Protein AF-A0A7W5GC60-F1 (afdb_monomer_lite)

pLDDT: mean 86.38, std 8.62, range [52.59, 96.06]

Organism: NCBI:txid1294268

Structure (mmCIF, N/CA/C/O backbone):
data_AF-A0A7W5GC60-F1
#
_entry.id   AF-A0A7W5GC60-F1
#
loop_
_atom_site.group_PDB
_atom_site.id
_atom_site.type_symbol
_atom_site.label_atom_id
_atom_site.label_alt_id
_atom_site.label_comp_id
_atom_site.label_asym_id
_atom_site.label_entity_id
_atom_site.label_seq_id
_atom_site.pdbx_PDB_ins_code
_atom_site.Cartn_x
_atom_site.Cartn_y
_atom_site.Cartn_z
_atom_site.occupancy
_atom_site.B_iso_or_equiv
_atom_site.auth_seq_id
_atom_site.auth_comp_id
_atom_site.auth_asym_id
_atom_site.auth_atom_id
_atom_site.pdbx_PDB_model_num
ATOM 1 N N . MET A 1 1 ? 11.404 -17.138 -21.145 1.00 62.62 1 MET A N 1
ATOM 2 C CA . MET A 1 1 ? 12.034 -18.117 -22.061 1.00 62.62 1 MET A CA 1
ATOM 3 C C . MET A 1 1 ? 10.928 -18.798 -22.834 1.00 62.62 1 MET A C 1
ATOM 5 O O . MET A 1 1 ? 10.014 -19.318 -22.204 1.00 62.62 1 MET A O 1
ATOM 9 N N . ASN A 1 2 ? 10.991 -18.779 -24.161 1.00 69.00 2 ASN A N 1
ATOM 10 C CA . ASN A 1 2 ? 10.051 -19.530 -24.979 1.00 69.00 2 ASN A CA 1
ATOM 11 C C . ASN A 1 2 ? 10.454 -21.022 -24.942 1.00 69.00 2 ASN A C 1
ATOM 13 O O . ASN A 1 2 ? 11.566 -21.355 -25.359 1.00 69.00 2 ASN A O 1
ATOM 17 N N . PRO A 1 3 ? 9.602 -21.925 -24.424 1.00 69.00 3 PRO A N 1
ATOM 18 C CA . PRO A 1 3 ? 9.953 -23.336 -24.260 1.00 69.00 3 PRO A CA 1
ATOM 19 C C . PRO A 1 3 ? 10.148 -24.074 -25.593 1.00 69.00 3 PRO A C 1
ATOM 21 O O . PRO A 1 3 ? 10.781 -25.124 -25.604 1.00 69.00 3 PRO A O 1
ATOM 24 N N . ALA A 1 4 ? 9.639 -23.539 -26.709 1.00 73.56 4 ALA A N 1
ATOM 25 C CA . ALA A 1 4 ? 9.794 -24.140 -28.031 1.00 73.56 4 ALA A CA 1
ATOM 26 C C . ALA A 1 4 ? 11.124 -23.770 -28.704 1.00 73.56 4 ALA A C 1
ATOM 28 O O . ALA A 1 4 ? 11.690 -24.587 -29.425 1.00 73.56 4 ALA A O 1
ATOM 29 N N . THR A 1 5 ? 11.629 -22.552 -28.481 1.00 76.75 5 THR A N 1
ATOM 30 C CA . THR A 1 5 ? 12.845 -22.054 -29.149 1.00 76.75 5 THR A CA 1
ATOM 31 C C . THR A 1 5 ? 14.068 -22.030 -28.238 1.00 76.75 5 THR A C 1
ATOM 33 O O . THR A 1 5 ? 15.186 -21.941 -28.733 1.00 76.75 5 THR A O 1
ATOM 36 N N . GLY A 1 6 ? 13.883 -22.093 -26.914 1.00 78.19 6 GLY A N 1
ATOM 37 C CA . GLY A 1 6 ? 14.967 -21.917 -25.941 1.00 78.19 6 GLY A CA 1
ATOM 38 C C . GLY A 1 6 ? 15.538 -20.494 -25.915 1.00 78.19 6 GLY A C 1
ATOM 39 O O . GLY A 1 6 ? 16.545 -20.258 -25.256 1.00 78.19 6 GLY A O 1
ATOM 40 N N . ILE A 1 7 ? 14.899 -19.553 -26.619 1.00 81.88 7 ILE A N 1
ATOM 41 C CA . ILE A 1 7 ? 15.307 -18.152 -26.736 1.00 81.88 7 ILE A CA 1
ATOM 42 C C . ILE A 1 7 ? 14.487 -17.319 -25.747 1.00 81.88 7 ILE A C 1
ATOM 44 O O . ILE A 1 7 ? 13.309 -17.586 -25.470 1.00 81.88 7 ILE A O 1
ATOM 48 N N . TYR A 1 8 ? 15.126 -16.312 -25.164 1.00 83.19 8 TYR A N 1
ATOM 49 C CA . TYR A 1 8 ? 14.436 -15.269 -24.434 1.00 83.19 8 TYR A CA 1
ATOM 50 C C . TYR A 1 8 ? 13.794 -14.291 -25.419 1.00 83.19 8 TYR A C 1
ATOM 52 O O . TYR A 1 8 ? 14.471 -13.669 -26.237 1.00 83.19 8 TYR A O 1
ATOM 60 N N . GLN A 1 9 ? 12.480 -14.162 -25.289 1.00 81.94 9 GLN A N 1
ATOM 61 C CA . GLN A 1 9 ? 11.662 -13.193 -25.991 1.00 81.94 9 GLN A CA 1
ATOM 62 C C . GLN A 1 9 ? 10.916 -12.391 -24.931 1.00 81.94 9 GLN A C 1
ATOM 64 O O . GLN A 1 9 ? 10.422 -12.969 -23.953 1.00 81.94 9 GLN A O 1
ATOM 69 N N . GLU A 1 10 ? 10.887 -11.074 -25.104 1.00 85.62 10 GLU A N 1
ATOM 70 C CA . GLU A 1 10 ? 10.129 -10.197 -24.228 1.00 85.62 10 GLU A CA 1
ATOM 71 C C . GLU A 1 10 ? 8.625 -10.497 -24.340 1.00 85.62 10 GLU A C 1
ATOM 73 O O . GLU A 1 10 ? 8.128 -10.898 -25.391 1.00 85.62 10 GLU A O 1
ATOM 78 N N . SER A 1 11 ? 7.911 -10.327 -23.228 1.00 84.00 11 SER A N 1
ATOM 79 C CA . SER A 1 11 ? 6.449 -10.331 -23.207 1.00 84.00 11 SER A CA 1
ATOM 80 C C . SER A 1 11 ? 5.887 -9.125 -23.967 1.00 84.00 11 SER A C 1
ATOM 82 O O . SER A 1 11 ? 6.436 -8.031 -23.871 1.00 84.00 11 SER A O 1
ATOM 84 N N . ASP A 1 12 ? 4.718 -9.273 -24.590 1.00 83.31 12 ASP A N 1
ATOM 85 C CA . ASP A 1 12 ? 3.977 -8.155 -25.198 1.00 83.31 12 ASP A CA 1
ATOM 86 C C . ASP A 1 12 ? 3.690 -7.006 -24.206 1.00 83.31 12 ASP A C 1
ATOM 88 O O . ASP A 1 12 ? 3.415 -5.879 -24.613 1.00 83.31 12 ASP A O 1
ATOM 92 N N . ALA A 1 13 ? 3.783 -7.270 -22.897 1.00 84.75 13 ALA A N 1
ATOM 93 C CA . ALA A 1 13 ? 3.659 -6.266 -21.843 1.00 84.75 13 ALA A CA 1
ATOM 94 C C . ALA A 1 13 ? 4.820 -5.249 -21.789 1.00 84.75 13 ALA A C 1
ATOM 96 O O . ALA A 1 13 ? 4.687 -4.234 -21.110 1.00 84.75 13 ALA A O 1
ATOM 97 N N . GLY A 1 14 ? 5.959 -5.503 -22.447 1.00 89.88 14 GLY A N 1
ATOM 98 C CA . GLY A 1 14 ? 7.043 -4.517 -22.583 1.00 89.88 14 GLY A CA 1
ATOM 99 C C . GLY A 1 14 ? 7.818 -4.187 -21.297 1.00 89.88 14 GLY A C 1
ATOM 100 O O . GLY A 1 14 ? 8.455 -3.137 -21.207 1.00 89.88 14 GLY A O 1
ATOM 101 N N . LEU A 1 15 ? 7.735 -5.037 -20.263 1.00 91.50 15 LEU A N 1
ATOM 102 C CA . LEU A 1 15 ? 8.369 -4.766 -18.968 1.00 91.50 15 LEU A CA 1
ATOM 103 C C . LEU A 1 15 ? 9.895 -4.681 -19.081 1.00 91.50 15 LEU A C 1
ATOM 105 O O . LEU A 1 15 ? 10.509 -3.815 -18.469 1.00 91.50 15 LEU A O 1
ATOM 109 N N . THR A 1 16 ? 10.521 -5.579 -19.833 1.00 91.38 16 THR A N 1
ATOM 110 C CA . THR A 1 16 ? 11.982 -5.670 -19.900 1.00 91.38 16 THR A CA 1
ATOM 111 C C . THR A 1 16 ? 12.583 -4.480 -20.628 1.00 91.38 16 THR A C 1
ATOM 113 O O . THR A 1 16 ? 13.529 -3.879 -20.121 1.00 91.38 16 THR A O 1
ATOM 116 N N . GLY A 1 17 ? 11.997 -4.088 -21.756 1.00 92.06 17 GLY A N 1
ATOM 117 C CA . GLY A 1 17 ? 12.352 -2.886 -22.488 1.00 92.06 17 GLY A CA 1
ATOM 118 C C . GLY A 1 17 ? 12.210 -1.643 -21.616 1.00 92.06 17 GLY A C 1
ATOM 119 O O . GLY A 1 17 ? 13.141 -0.846 -21.565 1.00 92.06 17 GLY A O 1
ATOM 120 N N . LEU A 1 18 ? 11.115 -1.522 -20.854 1.00 94.25 18 LEU A N 1
ATOM 121 C CA . LEU A 1 18 ? 10.912 -0.399 -19.933 1.00 94.25 18 LEU A CA 1
ATOM 122 C C . LEU A 1 18 ? 11.982 -0.347 -18.835 1.00 94.25 18 LEU A C 1
ATOM 124 O O . LEU A 1 18 ? 12.484 0.732 -18.529 1.00 94.25 18 LEU A O 1
ATOM 128 N N . LEU A 1 19 ? 12.360 -1.488 -18.250 1.00 94.19 19 LEU A N 1
ATOM 129 C CA . LEU A 1 19 ? 13.409 -1.527 -17.224 1.00 94.19 19 LEU A CA 1
ATOM 130 C C . LEU A 1 19 ? 14.779 -1.119 -17.788 1.00 94.19 19 LEU A C 1
ATOM 132 O O . LEU A 1 19 ? 15.483 -0.334 -17.158 1.00 94.19 19 LEU A O 1
ATOM 136 N N . VAL A 1 20 ? 15.133 -1.600 -18.983 1.00 93.56 20 VAL A N 1
ATOM 137 C CA . VAL A 1 20 ? 16.387 -1.235 -19.673 1.00 93.56 20 VAL A CA 1
ATOM 138 C C . VAL A 1 20 ? 16.393 0.246 -20.067 1.00 93.56 20 VAL A C 1
ATOM 140 O O . VAL A 1 20 ? 17.409 0.937 -19.956 1.00 93.56 20 VAL A O 1
ATOM 143 N N . GLU A 1 21 ? 15.245 0.771 -20.494 1.00 94.12 21 GLU A N 1
ATOM 144 C CA . GLU A 1 21 ? 15.086 2.196 -20.772 1.00 94.12 21 GLU A CA 1
ATOM 145 C C . GLU A 1 21 ? 15.261 3.034 -19.498 1.00 94.12 21 GLU A C 1
ATOM 147 O O . GLU A 1 21 ? 15.950 4.056 -19.523 1.00 94.12 21 GLU A O 1
ATOM 152 N N . ALA A 1 22 ? 14.691 2.582 -18.379 1.00 94.38 22 ALA A N 1
ATOM 153 C CA . ALA A 1 22 ? 14.787 3.256 -17.093 1.00 94.38 22 ALA A CA 1
ATOM 154 C C . ALA A 1 22 ? 16.213 3.274 -16.527 1.00 94.38 22 ALA A C 1
ATOM 156 O O . ALA A 1 22 ? 16.622 4.294 -15.969 1.00 94.38 22 ALA A O 1
ATOM 157 N N . GLU A 1 23 ? 16.976 2.194 -16.711 1.00 93.62 23 GLU A N 1
ATOM 158 C CA . GLU A 1 23 ? 18.411 2.137 -16.401 1.00 93.62 23 GLU A CA 1
ATOM 159 C C . GLU A 1 23 ? 19.201 3.153 -17.242 1.00 93.62 23 GLU A C 1
ATOM 161 O O . GLU A 1 23 ? 20.036 3.894 -16.722 1.00 93.62 23 GLU A O 1
ATOM 166 N N . SER A 1 24 ? 18.880 3.252 -18.535 1.00 94.69 24 SER A N 1
ATOM 167 C CA . SER A 1 24 ? 19.536 4.182 -19.465 1.00 94.69 24 SER A CA 1
ATOM 168 C C . SER A 1 24 ? 19.163 5.653 -19.222 1.00 94.69 24 SER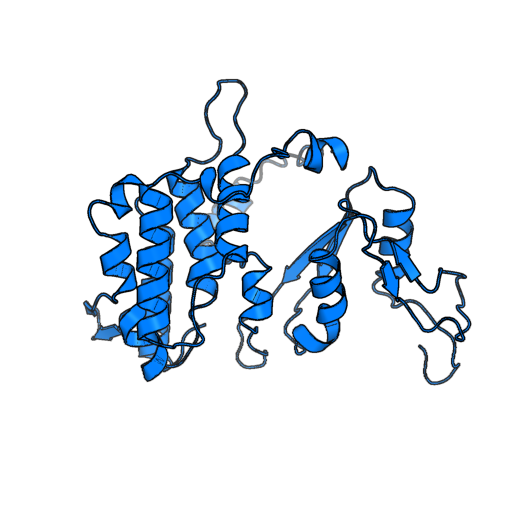 A C 1
ATOM 170 O O . SER A 1 24 ? 19.911 6.554 -19.607 1.00 94.69 24 SER A O 1
ATOM 172 N N . ASN A 1 25 ? 18.020 5.920 -18.580 1.00 94.81 25 ASN A N 1
ATOM 173 C CA . ASN A 1 25 ? 17.477 7.261 -18.343 1.00 94.81 25 ASN A CA 1
ATOM 174 C C . ASN A 1 25 ? 17.178 7.508 -16.847 1.00 94.81 25 ASN A C 1
ATOM 176 O O . ASN A 1 25 ? 16.025 7.748 -16.473 1.00 94.81 25 ASN A O 1
ATOM 180 N N . PRO A 1 26 ? 18.199 7.540 -15.970 1.00 92.06 26 PRO A N 1
ATOM 181 C CA . PRO A 1 26 ? 18.014 7.574 -14.513 1.00 92.06 26 PRO A CA 1
ATOM 182 C C . PRO A 1 26 ? 17.334 8.849 -13.979 1.00 92.06 26 PRO A C 1
ATOM 184 O O . PRO A 1 26 ? 16.864 8.876 -12.841 1.00 92.06 26 PRO A O 1
ATOM 187 N N . GLU A 1 27 ? 17.273 9.919 -14.780 1.00 93.56 27 GLU A N 1
ATOM 188 C CA . GLU A 1 27 ? 16.588 11.170 -14.428 1.00 93.56 27 GLU A CA 1
ATOM 189 C C . GLU A 1 27 ? 15.118 11.230 -14.872 1.00 93.56 27 GLU A C 1
ATOM 191 O O . GLU A 1 27 ? 14.401 12.147 -14.465 1.00 93.56 27 GLU A O 1
ATOM 196 N N . GLN A 1 28 ? 14.639 10.272 -15.669 1.00 93.31 28 GLN A N 1
ATOM 197 C CA . GLN A 1 28 ? 13.232 10.182 -16.072 1.00 93.31 28 GLN A CA 1
ATOM 198 C C . GLN A 1 28 ? 12.475 9.226 -15.155 1.00 93.31 28 GLN A C 1
ATOM 200 O O . GLN A 1 28 ? 12.989 8.162 -14.834 1.00 93.31 28 GLN A O 1
ATOM 205 N N . LEU A 1 29 ? 11.263 9.601 -14.737 1.00 92.31 29 LEU A N 1
ATOM 206 C CA . LEU A 1 29 ? 10.403 8.756 -13.908 1.00 92.31 29 LEU A CA 1
ATOM 207 C C . LEU A 1 29 ? 9.620 7.759 -14.766 1.00 92.31 29 LEU A C 1
ATOM 209 O O . LEU A 1 29 ? 8.961 8.145 -15.730 1.00 92.31 29 LEU A O 1
ATOM 213 N N . TYR A 1 30 ? 9.623 6.504 -14.335 1.00 93.25 30 TYR A N 1
ATOM 214 C CA . TYR A 1 30 ? 8.904 5.393 -14.939 1.00 93.25 30 TYR A CA 1
ATOM 215 C C . TYR A 1 30 ? 7.916 4.813 -13.930 1.00 93.25 30 TYR A C 1
ATOM 217 O O . TYR A 1 30 ? 8.199 4.715 -12.734 1.00 93.25 30 TYR A O 1
ATOM 225 N N . MET A 1 31 ? 6.746 4.405 -14.412 1.00 92.88 31 MET A N 1
ATOM 226 C CA . MET A 1 31 ? 5.735 3.739 -13.600 1.00 92.88 31 MET A CA 1
ATOM 227 C C . MET A 1 31 ? 5.332 2.431 -14.269 1.00 92.88 31 MET A C 1
ATOM 229 O O . MET A 1 31 ? 4.942 2.423 -15.433 1.00 92.88 31 MET A O 1
ATOM 233 N N . VAL A 1 32 ? 5.411 1.340 -13.515 1.00 93.56 32 VAL A N 1
ATOM 234 C CA . VAL A 1 32 ? 4.972 0.009 -13.934 1.00 93.56 32 VAL A CA 1
ATOM 235 C C . VAL A 1 32 ? 3.689 -0.316 -13.186 1.00 93.56 32 VAL A C 1
ATOM 237 O O . VAL A 1 32 ? 3.675 -0.302 -11.954 1.00 93.56 32 VAL A O 1
ATOM 240 N N . ILE A 1 33 ? 2.623 -0.601 -13.931 1.00 93.12 33 ILE A N 1
ATOM 241 C CA . ILE A 1 33 ? 1.306 -0.926 -13.382 1.00 93.12 33 ILE A CA 1
ATOM 242 C C . ILE A 1 33 ? 1.026 -2.407 -13.630 1.00 93.12 33 ILE A C 1
ATOM 244 O O . ILE A 1 33 ? 0.914 -2.839 -14.775 1.00 93.12 33 ILE A O 1
ATOM 248 N N . PHE A 1 34 ? 0.909 -3.177 -12.553 1.00 91.12 34 PHE A N 1
ATOM 249 C CA . PHE A 1 34 ? 0.463 -4.565 -12.580 1.00 91.12 34 PHE A CA 1
ATOM 250 C C . PHE A 1 34 ? -1.042 -4.605 -12.354 1.00 91.12 34 PHE A C 1
ATOM 252 O O . PHE A 1 34 ? -1.504 -4.432 -11.225 1.00 91.12 34 PHE A O 1
ATOM 259 N N . ASP A 1 35 ? -1.798 -4.807 -13.427 1.00 89.75 35 ASP A N 1
ATOM 260 C CA . ASP A 1 35 ? -3.245 -4.946 -13.319 1.00 89.75 35 ASP A CA 1
ATOM 261 C C . ASP A 1 35 ? -3.621 -6.334 -12.778 1.00 89.75 35 ASP A C 1
ATOM 263 O O . ASP A 1 35 ? -2.984 -7.329 -13.126 1.00 89.75 35 ASP A O 1
ATOM 267 N N . GLU A 1 36 ? -4.617 -6.389 -11.894 1.00 87.00 36 GLU A N 1
ATOM 268 C CA . GLU A 1 36 ? -5.136 -7.602 -11.247 1.00 87.00 36 GLU A CA 1
ATOM 269 C C . GLU A 1 36 ? -4.031 -8.516 -10.691 1.00 87.00 36 GLU A C 1
ATOM 271 O O . GLU A 1 36 ? -4.004 -9.737 -10.873 1.00 87.00 36 GLU A O 1
ATOM 276 N N . MET A 1 37 ? -3.083 -7.905 -9.977 1.00 87.38 37 MET A N 1
ATOM 277 C CA . MET A 1 37 ? -1.831 -8.550 -9.584 1.00 87.38 37 MET A CA 1
ATOM 278 C C . MET A 1 37 ? -2.050 -9.805 -8.714 1.00 87.38 37 MET A C 1
ATOM 280 O O . MET A 1 37 ? -1.210 -10.705 -8.691 1.00 87.38 37 MET A O 1
ATOM 284 N N . ASN A 1 38 ? -3.184 -9.875 -8.009 1.00 84.75 38 ASN A N 1
ATOM 285 C CA . ASN A 1 38 ? -3.549 -10.938 -7.073 1.00 84.75 38 ASN A CA 1
ATOM 286 C C . ASN A 1 38 ? -4.321 -12.120 -7.684 1.00 84.75 38 ASN A C 1
ATOM 288 O O . ASN A 1 38 ? -4.759 -13.005 -6.941 1.00 84.75 38 ASN A O 1
ATOM 292 N N . LEU A 1 39 ? -4.455 -12.178 -9.015 1.00 83.19 39 LEU A N 1
ATOM 293 C CA . LEU A 1 39 ? -4.920 -13.387 -9.709 1.00 83.19 39 LEU A CA 1
ATOM 294 C C . LEU A 1 39 ? -3.983 -14.580 -9.463 1.00 83.19 39 LEU A C 1
ATOM 296 O O . LEU A 1 39 ? -4.428 -15.720 -9.333 1.00 83.19 39 LEU A O 1
ATOM 300 N N . ALA A 1 40 ? -2.680 -14.311 -9.367 1.00 81.25 40 ALA A N 1
ATOM 301 C CA . ALA A 1 40 ? -1.668 -15.272 -8.951 1.00 81.25 40 ALA A CA 1
ATOM 302 C C . ALA A 1 40 ? -1.142 -14.926 -7.551 1.00 81.25 40 ALA A C 1
ATOM 304 O O . ALA A 1 40 ? -1.265 -13.794 -7.085 1.00 81.25 40 ALA A O 1
ATOM 305 N N . GLN A 1 41 ? -0.508 -15.894 -6.881 1.00 82.81 41 GLN A N 1
ATOM 306 C CA . GLN A 1 41 ? 0.150 -15.641 -5.598 1.00 82.81 41 GLN A CA 1
ATOM 307 C C . GLN A 1 41 ? 1.283 -14.621 -5.795 1.00 82.81 41 GLN A C 1
ATOM 309 O O . GLN A 1 41 ? 2.346 -14.965 -6.323 1.00 82.81 41 GLN A O 1
ATOM 314 N N . VAL A 1 42 ? 1.051 -13.371 -5.383 1.00 85.50 42 VAL A N 1
ATOM 315 C CA . VAL A 1 42 ? 1.963 -12.246 -5.644 1.00 85.50 42 VAL A CA 1
ATOM 316 C C . VAL A 1 42 ? 3.357 -12.492 -5.104 1.00 85.50 42 VAL A C 1
ATOM 318 O O . VAL A 1 42 ? 4.336 -12.166 -5.770 1.00 85.50 42 VAL A O 1
ATOM 321 N N . GLU A 1 43 ? 3.486 -13.134 -3.945 1.00 81.25 43 GLU A N 1
ATOM 322 C CA . GLU A 1 43 ? 4.799 -13.422 -3.373 1.00 81.25 43 GLU A CA 1
ATOM 323 C C . GLU A 1 43 ? 5.656 -14.311 -4.271 1.00 81.25 43 GLU A C 1
ATOM 325 O O . GLU A 1 43 ? 6.874 -14.240 -4.185 1.00 81.25 43 GLU A O 1
ATOM 330 N N . HIS A 1 44 ? 5.074 -15.154 -5.123 1.00 84.00 44 HIS A N 1
ATOM 331 C CA . HIS A 1 44 ? 5.876 -16.065 -5.938 1.00 84.00 44 HIS A CA 1
ATOM 332 C C . HIS A 1 44 ? 6.553 -15.356 -7.104 1.00 84.00 44 HIS A C 1
ATOM 334 O O . HIS A 1 44 ? 7.722 -15.618 -7.376 1.00 84.00 44 HIS A O 1
ATOM 340 N N . TRP A 1 45 ? 5.852 -14.440 -7.769 1.00 85.94 45 TRP A N 1
ATOM 341 C CA . TRP A 1 45 ? 6.387 -13.761 -8.949 1.00 85.94 45 TRP A CA 1
ATOM 342 C C . TRP A 1 45 ? 6.958 -12.374 -8.632 1.00 85.94 45 TRP A C 1
ATOM 344 O O . TRP A 1 45 ? 7.877 -11.927 -9.314 1.00 85.94 45 TRP A O 1
ATOM 354 N N . PHE A 1 46 ? 6.480 -11.709 -7.574 1.00 88.31 46 PHE A N 1
ATOM 355 C CA . PHE A 1 46 ? 6.913 -10.359 -7.206 1.00 88.31 46 PHE A CA 1
ATOM 356 C C . PHE A 1 46 ? 8.011 -10.328 -6.131 1.00 88.31 46 PHE A C 1
ATOM 358 O O . PHE A 1 46 ? 8.596 -9.274 -5.876 1.00 88.31 46 PHE A O 1
ATOM 365 N N . SER A 1 47 ? 8.351 -11.470 -5.512 1.00 86.00 47 SER A N 1
ATOM 366 C CA . SER A 1 47 ? 9.421 -11.526 -4.501 1.00 86.00 47 SER A CA 1
ATOM 367 C C . SER A 1 47 ? 10.759 -10.944 -4.969 1.00 86.00 47 SER A C 1
ATOM 369 O O . SER A 1 47 ? 11.372 -10.264 -4.147 1.00 86.00 47 SER A O 1
ATOM 371 N N . PRO A 1 48 ? 11.239 -11.152 -6.216 1.00 86.94 48 PRO A N 1
ATOM 372 C CA . PRO A 1 48 ? 12.497 -10.552 -6.658 1.00 86.94 48 PRO A CA 1
ATOM 373 C C . PRO A 1 48 ? 12.476 -9.023 -6.548 1.00 86.94 48 PRO A C 1
ATOM 375 O O . PRO A 1 48 ? 13.379 -8.440 -5.958 1.00 86.94 48 PRO A O 1
ATOM 378 N N . PHE A 1 49 ? 11.400 -8.375 -7.004 1.00 87.56 49 PHE A N 1
ATOM 379 C CA . PHE A 1 49 ? 11.239 -6.920 -6.911 1.00 87.56 49 PHE A CA 1
ATOM 380 C C . PHE A 1 49 ? 11.183 -6.445 -5.460 1.00 87.56 49 PHE A C 1
ATOM 382 O O . PHE A 1 49 ? 11.861 -5.491 -5.089 1.00 87.56 49 PHE A O 1
ATOM 389 N N . ILE A 1 50 ? 10.426 -7.145 -4.615 1.00 82.88 50 ILE A N 1
ATOM 390 C CA . ILE A 1 50 ? 10.328 -6.824 -3.190 1.00 82.88 50 ILE A CA 1
ATOM 391 C C . ILE A 1 50 ? 11.692 -6.903 -2.497 1.00 82.88 50 ILE A C 1
ATOM 393 O O . ILE A 1 50 ? 12.022 -6.017 -1.712 1.00 82.88 50 ILE A O 1
ATOM 397 N N . SER A 1 51 ? 12.485 -7.933 -2.790 1.00 84.75 51 SER A N 1
ATOM 398 C CA . SER A 1 51 ? 13.836 -8.081 -2.248 1.00 84.75 51 SER A CA 1
ATOM 399 C C . SER A 1 51 ? 14.777 -6.982 -2.739 1.00 84.75 51 SER A C 1
ATOM 401 O O . SER A 1 51 ? 15.548 -6.451 -1.946 1.00 84.75 51 SER A O 1
ATOM 403 N N . LEU A 1 52 ? 14.688 -6.589 -4.013 1.00 86.12 52 LEU A N 1
ATOM 404 C CA . LEU A 1 52 ? 15.512 -5.513 -4.573 1.00 86.12 52 LEU A CA 1
ATOM 405 C C . LEU A 1 52 ? 15.211 -4.156 -3.940 1.00 86.12 52 LEU A C 1
ATOM 407 O O . LEU A 1 52 ? 16.131 -3.395 -3.654 1.00 86.12 52 LEU A O 1
ATOM 411 N N . LEU A 1 53 ? 13.941 -3.864 -3.663 1.00 78.50 53 LEU A N 1
ATOM 412 C CA . LEU A 1 53 ? 13.540 -2.610 -3.020 1.00 78.50 53 LEU A CA 1
ATOM 413 C C . LEU A 1 53 ? 14.068 -2.471 -1.578 1.00 78.50 53 LEU A C 1
ATOM 415 O O . LEU A 1 53 ? 14.102 -1.358 -1.058 1.00 78.50 53 LEU A O 1
ATOM 419 N N . GLU A 1 54 ? 14.513 -3.561 -0.940 1.00 76.94 54 GLU A N 1
ATOM 420 C CA . GLU A 1 54 ? 15.173 -3.530 0.376 1.00 76.94 54 GLU A CA 1
ATOM 421 C C . GLU A 1 54 ? 16.675 -3.229 0.299 1.00 76.94 54 GLU A C 1
ATOM 423 O O . GLU A 1 54 ? 17.275 -2.853 1.306 1.00 76.94 54 GLU A O 1
ATOM 428 N N . LEU A 1 55 ? 17.290 -3.400 -0.872 1.00 84.69 55 LEU A N 1
ATOM 429 C CA . LEU A 1 55 ? 18.719 -3.181 -1.053 1.00 84.69 55 LEU A CA 1
ATOM 430 C C . LEU A 1 55 ? 19.041 -1.694 -1.228 1.00 84.69 55 LEU A C 1
ATOM 432 O O . LEU A 1 55 ? 18.229 -0.887 -1.701 1.00 84.69 55 LEU A O 1
ATOM 436 N N . GLU A 1 56 ? 20.283 -1.351 -0.879 1.00 80.31 56 GLU A N 1
ATOM 437 C CA . GLU A 1 56 ? 20.885 -0.068 -1.233 1.00 80.31 56 GLU A CA 1
ATOM 438 C C . GLU A 1 56 ? 20.821 0.142 -2.750 1.00 80.31 56 GLU A C 1
ATOM 440 O O . GLU A 1 56 ? 20.929 -0.803 -3.530 1.00 80.31 56 GLU A O 1
ATOM 445 N N . LYS A 1 57 ? 20.660 1.400 -3.165 1.00 77.62 57 LYS A N 1
ATOM 446 C CA . LYS A 1 57 ? 20.364 1.792 -4.553 1.00 77.62 57 LYS A CA 1
ATOM 447 C C . LYS A 1 57 ? 21.342 1.200 -5.574 1.00 77.62 57 LYS A C 1
ATOM 449 O O . LYS A 1 57 ? 20.933 0.768 -6.638 1.00 77.62 57 LYS A O 1
ATOM 454 N N . ASN A 1 58 ? 22.623 1.141 -5.223 1.00 80.00 58 ASN A N 1
ATOM 455 C CA . ASN A 1 58 ? 23.714 0.627 -6.055 1.00 80.00 58 ASN A CA 1
ATOM 456 C C . ASN A 1 58 ? 23.844 -0.907 -6.062 1.00 80.00 58 ASN A C 1
ATOM 458 O O . ASN A 1 58 ? 24.814 -1.428 -6.602 1.00 80.00 58 ASN A O 1
ATOM 462 N N . LYS A 1 59 ? 22.934 -1.629 -5.401 1.00 86.38 59 LYS A N 1
ATOM 463 C CA . LYS A 1 59 ? 22.944 -3.097 -5.292 1.00 86.38 59 LYS A CA 1
ATOM 464 C C . LYS A 1 59 ? 21.685 -3.736 -5.879 1.00 86.38 59 LYS A C 1
ATOM 466 O O . LYS A 1 59 ? 21.475 -4.936 -5.710 1.00 86.38 59 LYS A O 1
ATOM 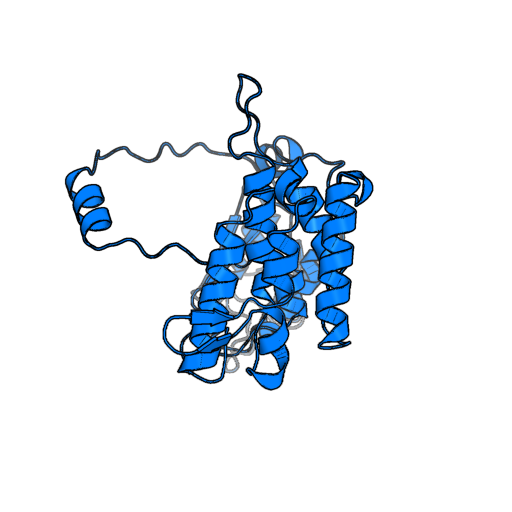471 N N . ARG A 1 60 ? 20.817 -2.951 -6.521 1.00 91.50 60 ARG A N 1
ATOM 472 C CA . ARG A 1 60 ? 19.523 -3.416 -7.026 1.00 91.50 60 ARG A CA 1
ATOM 473 C C . ARG A 1 60 ? 19.651 -4.002 -8.428 1.00 91.50 60 ARG A C 1
ATOM 475 O O . ARG A 1 60 ? 19.160 -3.418 -9.381 1.00 91.50 60 ARG A O 1
ATOM 482 N N . LEU A 1 61 ? 20.265 -5.171 -8.534 1.00 91.75 61 LEU A N 1
ATOM 483 C CA . LEU A 1 61 ? 20.437 -5.865 -9.807 1.00 91.75 61 LEU A CA 1
ATOM 484 C C . LEU A 1 61 ? 19.330 -6.908 -10.017 1.00 91.75 61 LEU A C 1
ATOM 486 O O . LEU A 1 61 ? 19.258 -7.898 -9.285 1.00 91.75 61 LEU A O 1
ATOM 490 N N . LEU A 1 62 ? 18.461 -6.699 -11.006 1.00 92.25 62 LEU A N 1
ATOM 491 C CA . LEU A 1 62 ? 17.410 -7.649 -11.370 1.00 92.25 62 LEU A CA 1
ATOM 492 C C . LEU A 1 62 ? 17.885 -8.574 -12.487 1.00 92.25 62 LEU A C 1
ATOM 494 O O . LEU A 1 62 ? 18.187 -8.123 -13.588 1.00 92.25 62 LEU A O 1
ATOM 498 N N . GLN A 1 63 ? 17.846 -9.880 -12.242 1.00 90.75 63 GLN A N 1
ATOM 499 C CA . GLN A 1 63 ? 18.053 -10.875 -13.288 1.00 90.75 63 GLN A CA 1
ATOM 500 C C . GLN A 1 63 ? 16.774 -11.062 -14.119 1.00 90.75 63 GLN A C 1
ATOM 502 O O . GLN A 1 63 ? 15.743 -11.489 -13.599 1.00 90.75 63 GLN A O 1
ATOM 507 N N . LEU A 1 64 ? 16.852 -10.769 -15.417 1.00 88.44 64 LEU A N 1
ATOM 508 C CA . LEU A 1 64 ? 15.742 -10.878 -16.371 1.00 88.44 64 LEU A CA 1
ATOM 509 C C . LEU A 1 64 ? 15.618 -12.299 -16.930 1.00 88.44 64 LEU A C 1
ATOM 511 O O . LEU A 1 64 ? 14.517 -12.829 -17.097 1.00 88.44 64 LEU A O 1
ATOM 515 N N . TYR A 1 65 ? 16.758 -12.924 -17.222 1.00 87.06 65 TYR A N 1
ATOM 516 C CA . TYR A 1 65 ? 16.857 -14.303 -17.686 1.00 87.06 65 TYR A CA 1
ATOM 517 C C . TYR A 1 65 ? 18.260 -14.865 -17.421 1.00 87.06 65 TYR A C 1
ATOM 519 O O . TYR A 1 65 ? 19.191 -14.146 -17.063 1.00 87.06 65 TYR A O 1
ATOM 527 N N . HIS A 1 66 ? 18.423 -16.181 -17.563 1.00 86.56 66 HIS A N 1
ATOM 528 C CA . HIS A 1 66 ? 19.709 -16.824 -17.307 1.00 86.56 66 HIS A CA 1
ATOM 529 C C . HIS A 1 66 ? 20.745 -16.448 -18.392 1.00 86.56 66 HIS A C 1
ATOM 531 O O . HIS A 1 66 ? 20.426 -16.600 -19.570 1.00 86.56 66 HIS A O 1
ATOM 537 N N . PRO A 1 67 ? 21.992 -16.051 -18.057 1.00 84.94 67 PRO A N 1
ATOM 538 C CA . PRO A 1 67 ? 22.975 -15.554 -19.033 1.00 84.94 67 PRO A CA 1
ATOM 539 C C . PRO A 1 67 ? 23.326 -16.528 -20.166 1.00 84.94 67 PRO A C 1
ATOM 541 O O . PRO A 1 67 ? 23.787 -16.115 -21.224 1.00 84.94 67 PRO A O 1
ATOM 544 N N . SER A 1 68 ? 23.112 -17.833 -19.965 1.00 83.94 68 SER A N 1
ATOM 545 C CA . SER A 1 68 ? 23.326 -18.844 -21.009 1.00 83.94 68 SER A CA 1
ATOM 546 C C . SER A 1 68 ? 22.223 -18.889 -22.075 1.00 83.94 68 SER A C 1
ATOM 548 O O . SER A 1 68 ? 22.328 -19.676 -23.013 1.00 83.94 68 SER A O 1
ATOM 550 N N . VAL A 1 69 ? 21.133 -18.140 -21.899 1.00 84.06 69 VAL A N 1
ATOM 551 C CA . VAL A 1 69 ? 19.987 -18.109 -22.814 1.00 84.06 69 VAL A CA 1
ATOM 552 C C . VAL A 1 69 ? 20.204 -17.006 -23.843 1.00 84.06 69 VAL A C 1
ATOM 554 O O . VAL A 1 69 ? 20.503 -15.866 -23.498 1.00 84.06 69 VAL A O 1
ATOM 557 N N . GLN A 1 70 ? 20.029 -17.340 -25.120 1.00 81.50 70 GLN A N 1
ATOM 558 C CA . GLN A 1 70 ? 20.107 -16.362 -26.201 1.00 81.50 70 GLN A CA 1
ATOM 559 C C . GLN A 1 70 ? 18.879 -15.439 -26.169 1.00 81.50 70 GLN A C 1
ATOM 561 O O . GLN A 1 70 ? 17.765 -15.914 -25.967 1.00 81.50 70 GLN A O 1
ATOM 566 N N . CYS A 1 71 ? 19.073 -14.137 -26.381 1.00 78.81 71 CYS A N 1
ATOM 567 C CA . CYS A 1 71 ? 18.010 -13.130 -26.417 1.00 78.81 71 CYS A CA 1
ATOM 568 C C . CYS A 1 71 ? 17.841 -12.590 -27.840 1.00 78.81 71 CYS A C 1
ATOM 570 O O . CYS A 1 71 ? 18.827 -12.227 -28.480 1.00 78.81 71 CYS A O 1
ATOM 572 N N . GLU A 1 72 ? 16.601 -12.542 -28.329 1.00 73.56 72 GLU A N 1
ATOM 573 C CA . GLU A 1 72 ? 16.284 -12.110 -29.699 1.00 73.56 72 GLU A CA 1
ATOM 574 C C . GLU A 1 72 ? 16.565 -10.614 -29.930 1.00 73.56 72 GLU A C 1
ATOM 576 O O . GLU A 1 72 ? 17.093 -10.238 -30.974 1.00 73.56 72 GLU A O 1
ATOM 581 N N . TYR A 1 73 ? 16.293 -9.775 -28.927 1.00 73.75 73 TYR A N 1
ATOM 582 C CA . TYR A 1 73 ? 16.405 -8.310 -29.006 1.00 73.75 73 TYR A CA 1
ATOM 583 C C . TYR A 1 73 ? 17.685 -7.748 -28.370 1.00 73.75 73 TYR A C 1
ATOM 585 O O . TYR A 1 73 ? 17.810 -6.540 -28.199 1.00 73.75 73 TYR A O 1
ATOM 593 N N . ALA A 1 74 ? 18.637 -8.617 -28.009 1.00 78.62 74 ALA A N 1
ATOM 594 C CA . ALA A 1 74 ? 19.902 -8.248 -27.366 1.00 78.62 74 ALA A CA 1
ATOM 595 C C . ALA A 1 74 ? 19.762 -7.402 -26.079 1.00 78.62 74 ALA A C 1
ATOM 597 O O . ALA A 1 74 ? 20.687 -6.673 -25.719 1.00 78.62 74 ALA A O 1
ATOM 598 N N . TYR A 1 75 ? 18.639 -7.523 -25.360 1.00 85.25 75 TYR A N 1
ATOM 599 C CA . TYR A 1 75 ? 18.543 -7.019 -23.988 1.00 85.25 75 TYR A CA 1
ATOM 600 C C . TYR A 1 75 ? 19.651 -7.628 -23.120 1.00 85.25 75 TYR A C 1
ATOM 602 O O . TYR A 1 75 ? 20.081 -8.748 -23.400 1.00 85.25 75 TYR A O 1
ATOM 610 N N . PRO A 1 76 ? 20.132 -6.931 -22.080 1.00 88.94 76 PRO A N 1
ATOM 611 C CA . PRO A 1 76 ? 21.026 -7.544 -21.113 1.00 88.94 76 PRO A CA 1
ATOM 612 C C . PRO A 1 76 ? 20.279 -8.617 -20.303 1.00 88.94 76 PRO A C 1
ATOM 614 O O . PRO A 1 76 ? 19.060 -8.567 -20.136 1.00 88.94 76 PRO A O 1
ATOM 617 N N . SER A 1 77 ? 21.008 -9.609 -19.784 1.00 89.88 77 SER A N 1
ATOM 618 C CA . SER A 1 77 ? 20.430 -10.641 -18.907 1.00 89.88 77 SER A CA 1
ATOM 619 C C . SER A 1 77 ? 20.076 -10.117 -17.516 1.00 89.88 77 SER A C 1
ATOM 621 O O . SER A 1 77 ? 19.331 -10.767 -16.782 1.00 89.88 77 SER A O 1
ATOM 623 N N . GLU A 1 78 ? 20.624 -8.961 -17.151 1.00 92.50 78 GLU A N 1
ATOM 624 C CA . GLU A 1 78 ? 20.484 -8.302 -15.858 1.00 92.50 78 GLU A CA 1
ATOM 625 C C . GLU A 1 78 ? 20.297 -6.796 -16.079 1.00 92.50 78 GLU A C 1
ATOM 627 O O . GLU A 1 78 ? 20.775 -6.269 -17.082 1.00 92.50 78 GLU A O 1
ATOM 632 N N . VAL A 1 79 ? 19.590 -6.123 -15.173 1.00 92.88 79 VAL A N 1
ATOM 633 C CA . VAL A 1 79 ? 19.321 -4.679 -15.245 1.00 92.88 79 VAL A CA 1
ATOM 634 C C . VAL A 1 79 ? 19.381 -4.049 -13.856 1.00 92.88 79 VAL A C 1
ATOM 636 O O . VAL A 1 79 ? 18.842 -4.609 -12.893 1.00 92.88 79 VAL A O 1
ATOM 639 N N . ASP A 1 80 ? 20.019 -2.888 -13.742 1.00 92.75 80 ASP A N 1
ATOM 640 C CA . ASP A 1 80 ? 20.040 -2.100 -12.515 1.00 92.75 80 ASP A CA 1
ATOM 641 C C . ASP A 1 80 ? 18.709 -1.352 -12.316 1.00 92.75 80 ASP A C 1
ATOM 643 O O . ASP A 1 80 ? 18.252 -0.560 -13.143 1.00 92.75 80 ASP A O 1
ATOM 647 N N . ILE A 1 81 ? 18.070 -1.581 -11.169 1.00 92.19 81 ILE A N 1
ATOM 648 C CA . ILE A 1 81 ? 16.797 -0.962 -10.791 1.00 92.19 81 ILE A CA 1
ATOM 649 C C . ILE A 1 81 ? 17.057 0.322 -9.998 1.00 92.19 81 ILE A C 1
ATOM 651 O O . ILE A 1 81 ? 17.316 0.301 -8.790 1.00 92.19 81 ILE A O 1
ATOM 655 N N . GLY A 1 82 ? 16.935 1.461 -10.680 1.00 89.56 82 GLY A N 1
ATOM 656 C CA . GLY A 1 82 ?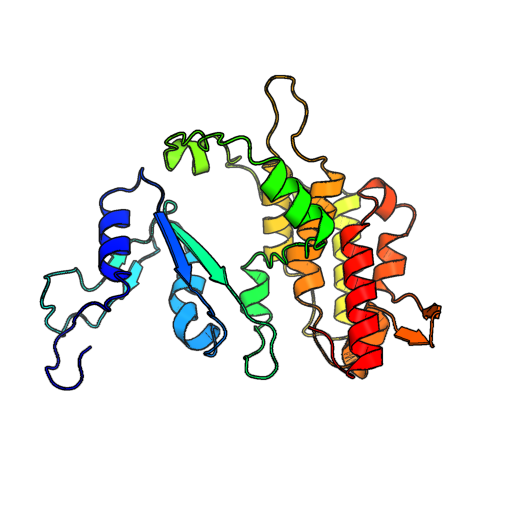 17.063 2.792 -10.088 1.00 89.56 82 GLY A CA 1
ATOM 657 C C . GLY A 1 82 ? 15.867 3.239 -9.230 1.00 89.56 82 GLY A C 1
ATOM 658 O O . GLY A 1 82 ? 14.805 2.621 -9.191 1.00 89.56 82 GLY A O 1
ATOM 659 N N . ASP A 1 83 ? 16.018 4.382 -8.549 1.00 88.25 83 ASP A N 1
ATOM 660 C CA . ASP A 1 83 ? 14.940 5.043 -7.777 1.00 88.25 83 ASP A CA 1
ATOM 661 C C . ASP A 1 83 ? 13.911 5.783 -8.647 1.00 88.25 83 ASP A C 1
ATOM 663 O O . ASP A 1 83 ? 12.965 6.408 -8.142 1.00 88.25 83 ASP A O 1
ATOM 667 N N . ASN A 1 84 ? 14.124 5.746 -9.957 1.00 92.12 84 ASN A N 1
ATOM 668 C CA . ASN A 1 84 ? 13.280 6.368 -10.953 1.00 92.12 84 ASN A CA 1
ATOM 669 C C . ASN A 1 84 ? 12.102 5.483 -11.381 1.00 92.12 84 ASN A C 1
ATOM 671 O O . ASN A 1 84 ? 11.276 5.941 -12.161 1.00 92.12 84 ASN A O 1
ATOM 675 N N . ILE A 1 85 ? 11.986 4.262 -10.849 1.00 92.00 85 ILE A N 1
ATOM 676 C CA . ILE A 1 85 ? 10.894 3.333 -11.152 1.00 92.00 85 ILE A CA 1
ATOM 677 C C . ILE A 1 85 ? 9.919 3.263 -9.973 1.00 92.00 85 ILE A C 1
ATOM 679 O O . ILE A 1 85 ? 10.314 3.140 -8.810 1.00 92.00 85 ILE A O 1
ATOM 683 N N . ILE A 1 86 ? 8.624 3.342 -10.273 1.00 91.69 86 ILE A N 1
ATOM 684 C CA . ILE A 1 86 ? 7.530 3.190 -9.314 1.00 91.69 86 ILE A CA 1
ATOM 685 C C . ILE A 1 86 ? 6.697 1.979 -9.725 1.00 91.69 86 ILE A C 1
ATOM 687 O O . ILE A 1 86 ? 6.170 1.932 -10.833 1.00 91.69 86 ILE A O 1
ATOM 691 N N . PHE A 1 87 ? 6.547 1.019 -8.817 1.00 91.75 87 PHE A N 1
ATOM 692 C CA . PHE A 1 87 ? 5.677 -0.135 -9.021 1.00 91.75 87 PHE A CA 1
ATOM 693 C C . PHE A 1 87 ? 4.317 0.115 -8.373 1.00 91.75 87 PHE A C 1
ATOM 695 O O . PHE A 1 87 ? 4.238 0.462 -7.192 1.00 91.75 87 PHE A O 1
ATOM 702 N N . VAL A 1 88 ? 3.253 -0.078 -9.144 1.00 93.62 88 VAL A N 1
ATOM 703 C CA . VAL A 1 88 ? 1.861 0.024 -8.704 1.00 93.62 88 VAL A CA 1
ATOM 704 C C . VAL A 1 88 ? 1.160 -1.272 -9.078 1.00 93.62 88 VAL A C 1
ATOM 706 O O . VAL A 1 88 ? 1.356 -1.781 -10.174 1.00 93.62 88 VAL A O 1
ATOM 709 N N . GLY A 1 89 ? 0.355 -1.818 -8.174 1.00 91.19 89 GLY A N 1
ATOM 710 C CA . GLY A 1 89 ? -0.458 -2.998 -8.446 1.00 91.19 89 GLY A CA 1
ATOM 711 C C . GLY A 1 89 ? -1.920 -2.738 -8.120 1.00 91.19 89 GLY A C 1
ATOM 712 O O . GLY A 1 89 ? -2.216 -2.099 -7.107 1.00 91.19 89 GLY A O 1
ATOM 713 N N . THR A 1 90 ? -2.825 -3.212 -8.971 1.00 90.75 90 THR A N 1
ATOM 714 C CA . THR A 1 90 ? -4.268 -3.210 -8.705 1.00 90.75 90 THR A CA 1
ATOM 715 C C . THR A 1 90 ? -4.698 -4.593 -8.223 1.00 90.75 90 THR A C 1
ATOM 717 O O . THR A 1 90 ? -4.073 -5.611 -8.525 1.00 90.75 90 THR A O 1
ATOM 720 N N . VAL A 1 91 ? -5.737 -4.622 -7.394 1.00 84.75 91 VAL A N 1
ATOM 721 C CA . VAL A 1 91 ? -6.153 -5.810 -6.648 1.00 84.75 91 VAL A CA 1
ATOM 722 C C . VAL A 1 91 ? -7.667 -5.883 -6.676 1.00 84.75 91 VAL A C 1
ATOM 724 O O . VAL A 1 91 ? -8.329 -4.922 -6.276 1.00 84.75 91 VAL A O 1
ATOM 727 N N . ASN A 1 92 ? -8.204 -7.032 -7.076 1.00 80.31 92 ASN A N 1
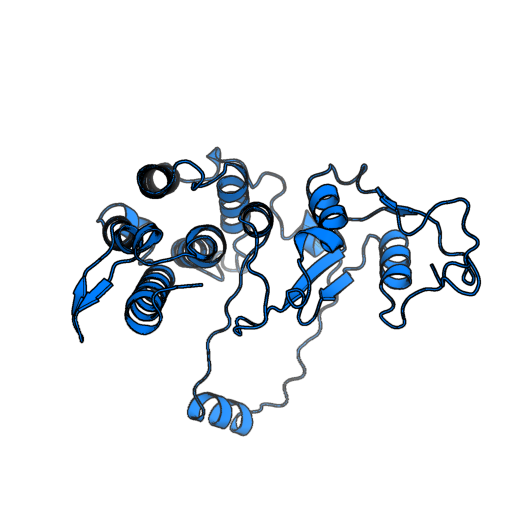ATOM 728 C CA . ASN A 1 92 ? -9.629 -7.325 -6.944 1.00 80.31 92 ASN A CA 1
ATOM 729 C C . ASN A 1 92 ? -9.847 -8.142 -5.672 1.00 80.31 92 ASN A C 1
ATOM 731 O O . ASN A 1 92 ? -9.220 -9.177 -5.497 1.00 80.31 92 ASN A O 1
ATOM 735 N N . PHE A 1 93 ? -10.727 -7.702 -4.777 1.00 67.25 93 PHE A N 1
ATOM 736 C CA . PHE A 1 93 ? -10.998 -8.398 -3.508 1.00 67.25 93 PHE A CA 1
ATOM 737 C C . PHE A 1 93 ? -12.092 -9.480 -3.625 1.00 67.25 93 PHE A C 1
ATOM 739 O O . PHE A 1 93 ? -12.689 -9.864 -2.621 1.00 67.25 93 PHE A O 1
ATOM 746 N N . ASP A 1 94 ? -12.364 -9.968 -4.837 1.00 64.75 94 ASP A N 1
ATOM 747 C CA . ASP A 1 94 ? -13.389 -10.985 -5.092 1.00 64.75 94 ASP A CA 1
ATOM 748 C C . ASP A 1 94 ? -12.916 -12.393 -4.664 1.00 64.75 94 ASP A C 1
ATOM 750 O O . ASP A 1 94 ? -11.713 -12.667 -4.589 1.00 64.75 94 ASP A O 1
ATOM 754 N N . GLU A 1 95 ? -13.871 -13.300 -4.401 1.00 54.56 95 GLU A N 1
ATOM 755 C CA . GLU A 1 95 ? -13.674 -14.642 -3.801 1.00 54.56 95 GLU A CA 1
ATOM 756 C C . GLU A 1 95 ? -12.629 -15.532 -4.502 1.00 54.56 95 GLU A C 1
ATOM 758 O O . GLU A 1 95 ? -12.109 -16.473 -3.904 1.00 54.56 95 GLU A O 1
ATOM 763 N N . THR A 1 96 ? -12.294 -15.258 -5.763 1.00 52.59 96 THR A N 1
ATOM 764 C CA . THR A 1 96 ? -11.357 -16.065 -6.558 1.00 52.59 96 THR A CA 1
ATOM 765 C C . THR A 1 96 ? -9.890 -15.677 -6.382 1.00 52.59 96 THR A C 1
ATOM 767 O O . THR A 1 96 ? -9.027 -16.259 -7.041 1.00 52.59 96 THR A O 1
ATOM 770 N N . THR A 1 97 ? -9.582 -14.697 -5.532 1.00 61.75 97 THR A N 1
ATOM 771 C CA . THR A 1 97 ? -8.233 -14.127 -5.430 1.00 61.75 97 THR A CA 1
ATOM 772 C C . THR A 1 97 ? -7.456 -14.590 -4.198 1.00 61.75 97 THR A C 1
ATOM 774 O O . THR A 1 97 ? -8.018 -15.033 -3.195 1.00 61.75 97 THR A O 1
ATOM 777 N N . LYS A 1 98 ? -6.119 -14.556 -4.283 1.00 67.62 98 LYS A N 1
ATOM 778 C CA . LYS A 1 98 ? -5.236 -14.936 -3.170 1.00 67.62 98 LYS A CA 1
ATOM 779 C C . LYS A 1 98 ? -5.050 -13.760 -2.214 1.00 67.62 98 LYS A C 1
ATOM 781 O O . LYS A 1 98 ? -4.825 -12.633 -2.653 1.00 67.62 98 LYS A O 1
ATOM 786 N N . SER A 1 99 ? -5.094 -14.036 -0.911 1.00 73.25 99 SER A N 1
ATOM 787 C CA . SER A 1 99 ? -4.765 -13.045 0.113 1.00 73.25 99 SER A CA 1
ATOM 788 C C . SER A 1 99 ? -3.275 -12.702 0.091 1.00 73.25 99 SER A C 1
ATOM 790 O O . SER A 1 99 ? -2.423 -13.529 -0.253 1.00 73.25 99 SER A O 1
ATOM 792 N N . PHE A 1 100 ? -2.958 -11.466 0.476 1.00 81.38 100 PHE A N 1
ATOM 793 C CA . PHE A 1 100 ? -1.579 -11.019 0.615 1.00 81.38 100 PHE A CA 1
ATOM 794 C C . PHE A 1 100 ? -0.976 -11.459 1.939 1.00 81.38 100 PHE A C 1
ATOM 796 O O . PHE A 1 100 ? -1.600 -11.378 2.995 1.00 81.38 100 PHE A O 1
ATOM 803 N N . SER A 1 101 ? 0.293 -11.845 1.900 1.00 82.25 101 SER A N 1
ATOM 804 C CA . SER A 1 101 ? 1.079 -12.045 3.106 1.00 82.25 101 SER A CA 1
ATOM 805 C C . SER A 1 101 ? 1.345 -10.718 3.807 1.00 82.25 101 SER A C 1
ATOM 807 O O . SER A 1 101 ? 1.595 -9.676 3.193 1.00 82.25 101 SER A O 1
ATOM 809 N N . GLN A 1 102 ? 1.435 -10.785 5.132 1.00 80.31 102 GLN A N 1
ATOM 810 C CA . GLN A 1 102 ? 1.862 -9.655 5.955 1.00 80.31 102 GLN A CA 1
ATOM 811 C C . GLN A 1 102 ? 3.238 -9.115 5.533 1.00 80.31 102 GLN A C 1
ATOM 813 O O . GLN A 1 102 ? 3.485 -7.917 5.619 1.00 80.31 102 GLN A O 1
ATOM 818 N N . ARG A 1 103 ? 4.123 -9.973 5.001 1.00 82.06 103 ARG A N 1
ATOM 819 C CA . ARG A 1 103 ? 5.452 -9.571 4.505 1.00 82.06 103 ARG A CA 1
ATOM 820 C C . ARG A 1 103 ? 5.367 -8.646 3.292 1.00 82.06 103 ARG A C 1
ATOM 822 O O . ARG A 1 103 ? 6.250 -7.806 3.121 1.00 82.06 103 ARG A O 1
ATOM 829 N N . LEU A 1 104 ? 4.367 -8.825 2.430 1.00 84.62 104 LEU A N 1
ATOM 830 C CA . LEU A 1 104 ? 4.115 -7.922 1.311 1.00 84.62 104 LEU A CA 1
ATOM 831 C C . LEU A 1 104 ? 3.477 -6.619 1.809 1.00 84.62 104 LEU A C 1
ATOM 833 O O . LEU A 1 104 ? 3.955 -5.536 1.475 1.00 84.62 104 LEU A O 1
ATOM 837 N N . LEU A 1 105 ? 2.459 -6.727 2.667 1.00 86.88 105 LEU A N 1
ATOM 838 C CA . LEU A 1 105 ? 1.731 -5.578 3.220 1.00 86.88 105 LEU A CA 1
ATOM 839 C C . LEU A 1 105 ? 2.617 -4.655 4.070 1.00 86.88 105 LEU A C 1
ATOM 841 O O . LEU A 1 105 ? 2.443 -3.442 4.051 1.00 86.88 105 LEU A O 1
ATOM 845 N N . ASP A 1 106 ? 3.640 -5.194 4.733 1.00 85.62 106 ASP A N 1
ATOM 846 C CA . ASP A 1 106 ? 4.650 -4.410 5.457 1.00 85.62 106 ASP A CA 1
ATOM 847 C C . ASP A 1 106 ? 5.492 -3.494 4.552 1.00 85.62 106 ASP A C 1
ATOM 849 O O . ASP A 1 106 ? 6.187 -2.599 5.040 1.00 85.62 106 ASP A O 1
ATOM 853 N N . ARG A 1 107 ? 5.477 -3.730 3.237 1.00 86.06 107 ARG A N 1
ATOM 854 C CA . ARG A 1 107 ? 6.336 -3.053 2.254 1.00 86.06 107 ARG A CA 1
ATOM 855 C C . ARG A 1 107 ? 5.555 -2.203 1.259 1.00 86.06 107 ARG A C 1
ATOM 857 O O . ARG A 1 107 ? 6.158 -1.400 0.554 1.00 86.06 107 ARG A O 1
ATOM 864 N N . ALA A 1 108 ? 4.233 -2.318 1.241 1.00 88.00 108 ALA A N 1
ATOM 865 C CA . ALA A 1 108 ? 3.358 -1.582 0.342 1.00 88.00 108 ALA A CA 1
ATOM 866 C C . ALA A 1 108 ? 2.440 -0.624 1.112 1.00 88.00 108 ALA A C 1
ATOM 868 O O . ALA A 1 108 ? 2.197 -0.789 2.305 1.00 88.00 108 ALA A O 1
ATOM 869 N N . ASN A 1 109 ? 1.938 0.395 0.418 1.00 91.38 109 ASN A N 1
ATOM 870 C CA . ASN A 1 109 ? 0.754 1.126 0.856 1.00 91.38 109 ASN A CA 1
ATOM 871 C C . ASN A 1 109 ? -0.458 0.481 0.190 1.00 91.38 109 ASN A C 1
ATOM 873 O O . ASN A 1 109 ? -0.483 0.373 -1.036 1.00 91.38 109 ASN A O 1
ATOM 877 N N . VAL A 1 110 ? -1.463 0.088 0.973 1.00 91.38 110 VAL A N 1
ATOM 878 C CA . VAL A 1 110 ? -2.738 -0.379 0.418 1.00 91.38 110 VAL A CA 1
ATOM 879 C C . VAL A 1 110 ? -3.687 0.801 0.336 1.00 91.38 110 VAL A C 1
ATOM 881 O O . VAL A 1 110 ? -4.117 1.336 1.356 1.00 91.38 110 VAL A O 1
ATOM 884 N N . ILE A 1 111 ? -4.015 1.214 -0.884 1.00 91.94 111 ILE A N 1
ATOM 885 C CA . ILE A 1 111 ? -4.930 2.325 -1.131 1.00 91.94 111 ILE A CA 1
ATOM 886 C C . ILE A 1 111 ? -6.274 1.744 -1.552 1.00 91.94 111 ILE A C 1
ATOM 888 O O . ILE A 1 111 ? -6.375 1.099 -2.589 1.00 91.94 111 ILE A O 1
ATOM 892 N N . THR A 1 112 ? -7.313 1.999 -0.759 1.00 87.75 112 THR A N 1
ATOM 893 C CA . THR A 1 112 ? -8.697 1.683 -1.128 1.00 87.75 112 THR A CA 1
ATOM 894 C C . THR A 1 112 ? -9.379 2.959 -1.619 1.00 87.75 112 THR A C 1
ATOM 896 O O . THR A 1 112 ? -9.641 3.849 -0.801 1.00 87.75 112 THR A O 1
ATOM 899 N N . PRO A 1 113 ? -9.668 3.087 -2.927 1.00 86.00 113 PRO A N 1
ATOM 900 C CA . PRO A 1 113 ? -10.377 4.244 -3.456 1.00 86.00 113 PRO A CA 1
ATOM 901 C C . PRO A 1 113 ? -11.773 4.379 -2.839 1.00 86.00 113 PRO A C 1
ATOM 903 O O . PRO A 1 113 ? -12.454 3.382 -2.579 1.00 86.00 113 PRO A O 1
ATOM 906 N N . ARG A 1 114 ? -12.234 5.619 -2.637 1.00 84.19 114 ARG A N 1
ATOM 907 C CA . ARG A 1 114 ? -13.616 5.873 -2.215 1.00 84.19 114 ARG A CA 1
ATOM 908 C C . ARG A 1 114 ? -14.570 5.541 -3.360 1.00 84.19 114 ARG A C 1
ATOM 910 O O . ARG A 1 114 ? -14.370 5.987 -4.488 1.00 84.19 114 ARG A O 1
ATOM 917 N N . LYS A 1 115 ? -15.649 4.820 -3.053 1.00 82.81 115 LYS A N 1
ATOM 918 C CA . LYS A 1 115 ? -16.763 4.639 -3.989 1.00 82.81 115 LYS A CA 1
ATOM 919 C C . LYS A 1 115 ? -17.541 5.952 -4.094 1.00 82.81 115 LYS A C 1
ATOM 921 O O . LYS A 1 115 ? -18.085 6.428 -3.100 1.00 82.81 115 LYS A O 1
ATOM 926 N N . LEU A 1 116 ? -17.561 6.537 -5.287 1.00 85.12 116 LEU A N 1
ATOM 927 C CA . LEU A 1 116 ? -18.384 7.707 -5.587 1.00 85.12 116 LEU A CA 1
ATOM 928 C C . LEU A 1 116 ? -19.847 7.279 -5.738 1.00 85.12 116 LEU A C 1
ATOM 930 O O . LEU A 1 116 ? -20.137 6.229 -6.313 1.00 85.12 116 LEU A O 1
ATOM 934 N N . SER A 1 117 ? -20.774 8.095 -5.242 1.00 89.19 117 SER A N 1
ATOM 935 C CA . SER A 1 117 ? -22.199 7.919 -5.520 1.00 89.19 117 SER A CA 1
ATOM 936 C C . SER A 1 117 ? -22.515 8.255 -6.980 1.00 89.19 117 SER A C 1
ATOM 938 O O . SER A 1 117 ? -21.844 9.080 -7.605 1.00 89.19 117 SER A O 1
ATOM 940 N N . PHE A 1 118 ? -23.579 7.661 -7.528 1.00 90.69 118 PHE A N 1
ATOM 941 C CA . PHE A 1 118 ? -24.021 7.963 -8.895 1.00 90.69 118 PHE A CA 1
ATOM 942 C C . PHE A 1 118 ? -24.284 9.460 -9.106 1.00 90.69 118 PHE A C 1
ATOM 944 O O . PHE A 1 118 ? -23.945 9.993 -10.158 1.00 90.69 118 PHE A O 1
ATOM 951 N N . SER A 1 119 ? -24.816 10.151 -8.095 1.00 89.19 119 SER A N 1
ATOM 952 C CA . SER A 1 119 ? -25.044 11.599 -8.133 1.00 89.19 119 SER A CA 1
ATOM 953 C C . SER A 1 119 ? -23.743 12.399 -8.239 1.00 89.19 119 SER A C 1
ATOM 955 O O . SER A 1 119 ? -23.687 13.381 -8.975 1.00 89.19 119 SER A O 1
ATOM 957 N N . GLU A 1 120 ? -22.684 11.986 -7.536 1.00 86.50 120 GLU A N 1
ATOM 958 C CA . GLU A 1 120 ? -21.364 12.622 -7.645 1.00 86.50 120 GLU A CA 1
ATOM 959 C C . GLU A 1 120 ? -20.773 12.422 -9.037 1.00 86.50 120 GLU A C 1
ATOM 961 O O . GLU A 1 120 ? -20.341 13.392 -9.656 1.00 86.50 120 GLU A O 1
ATOM 966 N N . VAL A 1 121 ? -20.815 11.192 -9.557 1.00 86.69 121 VAL A N 1
ATOM 967 C CA . VAL A 1 121 ? -20.321 10.884 -10.908 1.00 86.69 121 VAL A CA 1
ATOM 968 C C . VAL A 1 121 ? -21.089 11.683 -11.961 1.00 86.69 121 VAL A C 1
ATOM 970 O O . VAL A 1 121 ? -20.473 12.301 -12.828 1.00 86.69 121 VAL A O 1
ATOM 973 N N . TRP A 1 122 ? -22.419 11.734 -11.851 1.00 87.25 122 TRP A N 1
ATOM 974 C CA . TRP A 1 122 ? -23.277 12.518 -12.738 1.00 87.25 122 TRP A CA 1
ATOM 975 C C . TRP A 1 122 ? -22.892 14.000 -12.734 1.00 87.25 122 TRP A C 1
ATOM 977 O O . TRP A 1 122 ? -22.700 14.600 -13.790 1.00 87.25 122 TRP A O 1
ATOM 987 N N . ASN A 1 123 ? -22.713 14.586 -11.548 1.00 86.44 123 ASN A N 1
ATOM 988 C CA . ASN A 1 123 ? -22.306 15.981 -11.415 1.00 86.44 123 ASN A CA 1
ATOM 989 C C . ASN A 1 123 ? -20.898 16.230 -11.967 1.00 86.44 123 ASN A C 1
ATOM 991 O O . ASN A 1 123 ? -20.687 17.254 -12.605 1.00 86.44 123 ASN A O 1
ATOM 995 N N . MET A 1 124 ? -19.946 15.314 -11.767 1.00 82.19 124 MET A N 1
ATOM 996 C CA . MET A 1 124 ? -18.597 15.427 -12.341 1.00 82.19 124 MET A CA 1
ATOM 997 C C . MET A 1 124 ? -18.618 15.363 -13.871 1.00 82.19 124 MET A C 1
ATOM 999 O O . MET A 1 124 ? -17.885 16.108 -14.514 1.00 82.19 124 MET A O 1
ATOM 1003 N N . GLN A 1 125 ? -19.463 14.509 -14.455 1.00 81.69 125 GLN A N 1
ATOM 1004 C CA . GLN A 1 125 ? -19.628 14.404 -15.908 1.00 81.69 125 GLN A CA 1
ATOM 1005 C C . GLN A 1 125 ? -20.309 15.642 -16.500 1.00 81.69 125 GLN A C 1
ATOM 1007 O O . GLN A 1 125 ? -19.876 16.136 -17.536 1.00 81.69 125 GLN A O 1
ATOM 1012 N N . GLN A 1 126 ? -21.332 16.177 -15.829 1.00 77.88 126 GLN A N 1
ATOM 1013 C CA . GLN A 1 126 ? -22.001 17.413 -16.251 1.00 77.88 126 GLN A CA 1
ATOM 1014 C C . GLN A 1 126 ? -21.113 18.650 -16.077 1.00 77.88 126 GLN A C 1
ATOM 1016 O O . GLN A 1 126 ? -21.113 19.536 -16.926 1.00 77.88 126 GLN A O 1
ATOM 1021 N N . ASN A 1 127 ? -20.316 18.686 -15.008 1.00 69.25 127 ASN A N 1
ATOM 1022 C CA . ASN A 1 127 ? -19.338 19.735 -14.733 1.00 69.25 127 ASN A CA 1
ATOM 1023 C C . ASN A 1 127 ? -17.963 19.414 -15.328 1.00 69.25 127 ASN A C 1
ATOM 1025 O O . ASN A 1 127 ? -16.969 19.920 -14.803 1.00 69.25 127 ASN A O 1
ATOM 1029 N N . GLN A 1 128 ? -17.869 18.597 -16.390 1.00 59.00 128 GLN A N 1
ATOM 1030 C CA . GLN A 1 128 ? -16.624 18.461 -17.145 1.00 59.00 128 GLN A CA 1
ATOM 1031 C C . GLN A 1 128 ? -16.262 19.818 -17.760 1.00 59.00 128 GLN A C 1
ATOM 1033 O O . GLN A 1 128 ? -16.518 20.117 -18.923 1.00 59.00 128 GLN A O 1
ATOM 1038 N N . VAL A 1 129 ? -15.610 20.654 -16.957 1.00 54.41 129 VAL A N 1
ATOM 1039 C CA . VAL A 1 129 ? -14.634 21.610 -17.436 1.00 54.41 129 VAL A CA 1
ATOM 1040 C C . VAL A 1 129 ? -13.590 20.739 -18.116 1.00 54.41 129 VAL A C 1
ATOM 1042 O O . VAL A 1 129 ? -12.892 19.975 -17.453 1.00 54.41 129 VAL A O 1
ATOM 1045 N N . SER A 1 130 ? -13.521 20.816 -19.441 1.00 53.69 130 SER A N 1
ATOM 1046 C CA . SER A 1 130 ? -12.489 20.221 -20.295 1.00 53.69 130 SER A CA 1
ATOM 1047 C C . SER A 1 130 ? -11.090 20.792 -20.005 1.00 53.69 130 SER A C 1
ATOM 1049 O O . SER A 1 130 ? -10.351 21.153 -20.920 1.00 53.69 130 SER A O 1
ATOM 1051 N N . GLY A 1 131 ? -10.722 20.935 -18.732 1.00 53.25 131 GLY A N 1
ATOM 1052 C CA . GLY A 1 131 ? -9.387 21.293 -18.310 1.00 53.25 131 GLY A CA 1
ATOM 1053 C C . GLY A 1 131 ? -8.468 20.156 -18.709 1.00 53.25 131 GLY A C 1
ATOM 1054 O O . GLY A 1 131 ? -8.524 19.071 -18.134 1.00 53.25 131 GLY A O 1
ATOM 1055 N N . ARG A 1 132 ? -7.629 20.390 -19.721 1.00 54.97 132 ARG A N 1
ATOM 1056 C CA . ARG A 1 132 ? -6.431 19.575 -19.913 1.00 54.97 132 ARG A CA 1
ATOM 1057 C C . ARG A 1 132 ? -5.717 19.535 -18.567 1.00 54.97 132 ARG A C 1
ATOM 1059 O O . ARG A 1 132 ? -5.401 20.594 -18.032 1.00 54.97 132 ARG A O 1
ATOM 1066 N N . TYR A 1 133 ? -5.480 18.342 -18.030 1.00 59.12 133 TYR A N 1
ATOM 1067 C CA . TYR A 1 133 ? -4.538 18.194 -16.930 1.00 59.12 133 TYR A CA 1
ATOM 1068 C C . TYR A 1 133 ? -3.225 18.837 -17.379 1.00 59.12 133 TYR A C 1
ATOM 1070 O O . TYR A 1 133 ? -2.667 18.443 -18.406 1.00 59.12 133 TYR A O 1
ATOM 1078 N N . GLU A 1 134 ? -2.774 19.874 -16.676 1.00 62.31 134 GLU A N 1
ATOM 1079 C CA . GLU A 1 134 ? -1.471 20.462 -16.950 1.00 62.31 134 GLU A CA 1
ATOM 1080 C C . GLU A 1 134 ? -0.415 19.418 -16.599 1.00 62.31 134 GLU A C 1
ATOM 1082 O O . GLU A 1 134 ? -0.167 19.101 -15.437 1.00 62.31 134 GLU A O 1
ATOM 1087 N N . THR A 1 135 ? 0.169 18.810 -17.628 1.00 67.00 135 THR A N 1
ATOM 1088 C CA . THR A 1 135 ? 1.242 17.841 -17.450 1.00 67.00 135 THR A CA 1
ATOM 1089 C C . THR A 1 135 ? 2.548 18.599 -17.271 1.00 67.00 135 THR A C 1
ATOM 1091 O O . THR A 1 135 ? 3.150 19.055 -18.246 1.00 67.00 135 THR A O 1
ATOM 1094 N N . THR A 1 136 ? 3.005 18.721 -16.031 1.00 74.25 136 THR A N 1
ATOM 1095 C CA . THR A 1 136 ? 4.358 19.201 -15.740 1.00 74.25 136 THR A CA 1
ATOM 1096 C C . THR A 1 136 ? 5.329 18.030 -15.827 1.00 74.25 136 THR A C 1
ATOM 1098 O O . THR A 1 136 ? 5.117 16.987 -15.211 1.00 74.25 136 THR A O 1
ATOM 1101 N N . ARG A 1 137 ? 6.414 18.186 -16.593 1.00 78.44 137 ARG A N 1
ATOM 1102 C CA . ARG A 1 137 ? 7.501 17.199 -16.617 1.00 78.44 137 ARG A CA 1
ATOM 1103 C C . ARG A 1 137 ? 8.333 17.350 -15.346 1.00 78.44 137 ARG A C 1
ATOM 1105 O O . ARG A 1 137 ? 8.938 18.397 -15.138 1.00 78.44 137 ARG A O 1
ATOM 1112 N N . ILE A 1 138 ? 8.361 16.307 -14.523 1.00 85.00 138 ILE A N 1
ATOM 1113 C CA . ILE A 1 138 ? 9.129 16.249 -13.275 1.00 85.00 138 ILE A CA 1
ATOM 1114 C C . ILE A 1 138 ? 10.258 15.229 -13.446 1.00 85.00 138 ILE A C 1
ATOM 1116 O O . ILE A 1 138 ? 10.008 14.107 -13.884 1.00 85.00 138 ILE A O 1
ATOM 1120 N N . SER A 1 139 ? 11.495 15.619 -13.127 1.00 89.69 139 SER A N 1
ATOM 1121 C CA . SER A 1 139 ? 12.639 14.699 -13.121 1.00 89.69 139 SER A CA 1
ATOM 1122 C C . SER A 1 139 ? 12.656 13.843 -11.854 1.00 89.69 139 SER A C 1
ATOM 1124 O O . SER A 1 139 ? 12.088 14.214 -10.820 1.00 89.69 139 SER A O 1
ATOM 1126 N N . LYS A 1 140 ? 13.376 12.718 -11.901 1.00 90.81 140 LYS A N 1
ATOM 1127 C CA . LYS A 1 140 ? 13.639 11.894 -10.716 1.00 90.81 140 LYS A CA 1
ATOM 1128 C C . LYS A 1 140 ? 14.293 12.715 -9.615 1.00 90.81 140 LYS A C 1
ATOM 1130 O O . LYS A 1 140 ? 13.853 12.600 -8.479 1.00 90.81 140 LYS A O 1
ATOM 1135 N N . SER A 1 141 ? 15.299 13.536 -9.921 1.00 89.19 141 SER A N 1
ATOM 1136 C CA . SER A 1 141 ? 15.955 14.406 -8.930 1.00 89.19 141 SER A CA 1
ATOM 1137 C C . SER A 1 141 ? 14.966 15.329 -8.216 1.00 89.19 141 SER A C 1
ATOM 1139 O O . SER A 1 141 ? 14.950 15.382 -6.990 1.00 89.19 141 SER A O 1
ATOM 1141 N N . VAL A 1 142 ? 14.054 15.986 -8.938 1.00 89.00 142 VAL A N 1
ATOM 1142 C CA . VAL A 1 142 ? 13.025 16.822 -8.296 1.00 89.00 142 VAL A CA 1
ATOM 1143 C C . VAL A 1 142 ? 12.133 15.978 -7.385 1.00 89.00 142 VAL A C 1
ATOM 1145 O O . VAL A 1 142 ? 11.965 16.301 -6.211 1.00 89.00 142 VAL A O 1
ATOM 1148 N N . PHE A 1 143 ? 11.616 14.857 -7.888 1.00 87.50 143 PHE A N 1
ATOM 1149 C CA . PHE A 1 143 ? 10.704 14.011 -7.120 1.00 87.50 143 PHE A CA 1
ATOM 1150 C C . PHE A 1 143 ? 11.365 13.342 -5.907 1.00 87.50 143 PHE A C 1
ATOM 1152 O O . PHE A 1 143 ? 10.736 13.238 -4.860 1.00 87.50 143 PHE A O 1
ATOM 1159 N N . ARG A 1 144 ? 12.612 12.871 -6.035 1.00 85.88 144 ARG A N 1
ATOM 1160 C CA . ARG A 1 144 ? 13.289 12.034 -5.033 1.00 85.88 144 ARG A CA 1
ATOM 1161 C C . ARG A 1 144 ? 14.296 12.769 -4.150 1.00 85.88 144 ARG A C 1
ATOM 1163 O O . ARG A 1 144 ? 14.673 12.225 -3.120 1.00 85.88 144 ARG A O 1
ATOM 1170 N N . GLU A 1 145 ? 14.765 13.942 -4.556 1.00 85.50 145 GLU A N 1
ATOM 1171 C CA . GLU A 1 145 ? 15.844 14.663 -3.861 1.00 85.50 145 GLU A CA 1
ATOM 1172 C C . GLU A 1 145 ? 15.405 16.068 -3.431 1.00 85.50 145 GLU A C 1
ATOM 1174 O O . GLU A 1 145 ? 15.862 16.550 -2.401 1.00 85.50 145 GLU A O 1
ATOM 1179 N N . VAL A 1 146 ? 14.503 16.720 -4.180 1.00 85.31 146 VAL A N 1
ATOM 1180 C CA . VAL A 1 146 ? 13.983 18.055 -3.821 1.00 85.31 146 VAL A CA 1
ATOM 1181 C C . VAL A 1 146 ? 12.722 17.953 -2.969 1.00 85.31 146 VAL A C 1
ATOM 1183 O O . VAL A 1 146 ? 12.603 18.641 -1.961 1.00 85.31 146 VAL A O 1
ATOM 1186 N N . TRP A 1 147 ? 11.764 17.117 -3.375 1.00 84.69 147 TRP A N 1
ATOM 1187 C CA . TRP A 1 147 ? 10.499 16.961 -2.648 1.00 84.69 147 TRP A CA 1
ATOM 1188 C C . TRP A 1 147 ? 10.593 16.002 -1.466 1.00 84.69 147 TRP A C 1
ATOM 1190 O O . TRP A 1 147 ? 9.739 16.064 -0.584 1.00 84.69 147 TRP A O 1
ATOM 1200 N N . MET A 1 148 ? 11.602 15.125 -1.445 1.00 84.19 148 MET A N 1
ATOM 1201 C CA . MET A 1 148 ? 11.820 14.218 -0.325 1.00 84.19 148 MET A CA 1
ATOM 1202 C C . MET A 1 148 ? 12.905 14.747 0.609 1.00 84.19 148 MET A C 1
ATOM 1204 O O . MET A 1 148 ? 13.984 15.139 0.176 1.00 84.19 148 MET A O 1
ATOM 1208 N N . ASN A 1 149 ? 12.643 14.692 1.908 1.00 79.94 149 ASN A N 1
ATOM 1209 C CA . ASN A 1 149 ? 13.620 14.972 2.940 1.00 79.94 149 ASN A CA 1
ATOM 1210 C C . ASN A 1 149 ? 14.563 13.768 3.108 1.00 79.94 149 ASN A C 1
ATOM 1212 O O . ASN A 1 149 ? 14.165 12.715 3.603 1.00 79.94 149 ASN A O 1
ATOM 1216 N N . SER A 1 150 ? 15.827 13.938 2.720 1.00 68.88 150 SER A N 1
ATOM 1217 C CA . SER A 1 150 ? 16.870 12.901 2.776 1.00 68.88 150 SER A CA 1
ATOM 1218 C C . SER A 1 150 ? 17.183 12.383 4.184 1.00 68.88 150 SER A C 1
ATOM 1220 O O . SER A 1 150 ? 17.756 11.304 4.313 1.00 68.88 150 SER A O 1
ATOM 1222 N N . SER A 1 151 ? 16.829 13.143 5.225 1.00 70.50 151 SER A N 1
ATOM 1223 C CA . SER A 1 151 ? 17.034 12.770 6.630 1.00 70.50 151 SER A CA 1
ATOM 1224 C C . SER A 1 151 ? 15.784 12.166 7.277 1.00 70.50 151 SER A C 1
ATOM 1226 O O . SER A 1 151 ? 15.803 11.901 8.473 1.00 70.50 151 SER A O 1
ATOM 1228 N N . ALA A 1 152 ? 14.694 11.988 6.522 1.00 73.00 152 ALA A N 1
ATOM 1229 C CA . ALA A 1 152 ? 13.439 11.471 7.048 1.00 73.00 152 ALA A CA 1
ATOM 1230 C C . ALA A 1 152 ? 13.411 9.940 7.124 1.00 73.00 152 ALA A C 1
ATOM 1232 O O . ALA A 1 152 ? 13.997 9.232 6.303 1.00 73.00 152 ALA A O 1
ATOM 1233 N N . GLY A 1 153 ? 12.630 9.431 8.077 1.00 75.25 153 GLY A N 1
ATOM 1234 C CA . GLY A 1 153 ? 12.369 8.001 8.237 1.00 75.25 153 GLY A CA 1
ATOM 1235 C C . GLY A 1 153 ? 13.080 7.378 9.431 1.00 75.25 153 GLY A C 1
ATOM 1236 O O . GLY A 1 153 ? 13.051 6.153 9.571 1.00 75.25 153 GLY A O 1
ATOM 1237 N N . GLU A 1 154 ? 13.677 8.190 10.302 1.00 85.81 154 GLU A N 1
ATOM 1238 C CA . GLU A 1 154 ? 14.088 7.744 11.626 1.00 85.81 154 GLU A CA 1
ATOM 1239 C C . GLU A 1 154 ? 12.909 7.834 12.598 1.00 85.81 154 GLU A C 1
ATOM 1241 O O . GLU A 1 154 ? 12.021 8.679 12.489 1.00 85.81 154 GLU A O 1
ATOM 1246 N N . ILE A 1 155 ? 12.879 6.930 13.577 1.00 83.69 155 ILE A N 1
ATOM 1247 C CA . ILE A 1 155 ? 11.786 6.892 14.565 1.00 83.69 155 ILE A CA 1
ATOM 1248 C C . ILE A 1 155 ? 11.792 8.169 15.419 1.00 83.69 155 ILE A C 1
ATOM 1250 O O . ILE A 1 155 ? 10.740 8.626 15.855 1.00 83.69 155 ILE A O 1
ATOM 1254 N N . SER A 1 156 ? 12.966 8.784 15.592 1.00 86.19 156 SER A N 1
ATOM 1255 C CA . SER A 1 156 ? 13.139 10.076 16.260 1.00 86.19 156 SER A CA 1
ATOM 1256 C C . SER A 1 156 ? 12.424 11.238 15.573 1.00 86.19 156 SER A C 1
ATOM 1258 O O . SER A 1 156 ? 12.285 12.293 16.184 1.00 86.19 156 SER A O 1
ATOM 1260 N N . ASP A 1 157 ? 11.975 11.069 14.327 1.00 85.75 157 ASP A N 1
ATOM 1261 C CA . ASP A 1 157 ? 11.224 12.110 13.628 1.00 85.75 157 ASP A CA 1
ATOM 1262 C C . ASP A 1 157 ? 9.740 12.157 14.050 1.00 85.75 157 ASP A C 1
ATOM 1264 O O . ASP A 1 157 ? 8.982 13.051 13.652 1.00 85.75 157 ASP A O 1
ATOM 1268 N N . LEU A 1 158 ? 9.300 11.170 14.834 1.00 89.19 158 LEU A N 1
ATOM 1269 C CA . LEU A 1 158 ? 7.966 11.119 15.412 1.00 89.19 158 LEU A CA 1
ATOM 1270 C C . LEU A 1 158 ? 7.922 11.869 16.744 1.00 89.19 158 LEU A C 1
ATOM 1272 O O . LEU A 1 158 ? 8.894 11.919 17.497 1.00 89.19 158 LEU A O 1
ATOM 1276 N N . ARG A 1 159 ? 6.755 12.431 17.064 1.00 92.56 159 ARG A N 1
ATOM 1277 C CA . ARG A 1 159 ? 6.489 12.982 18.399 1.00 92.56 159 ARG A CA 1
ATOM 1278 C C . ARG A 1 159 ? 6.368 11.839 19.410 1.00 92.56 159 ARG A C 1
ATOM 1280 O O . ARG A 1 159 ? 5.936 10.745 19.059 1.00 92.56 159 ARG A O 1
ATOM 1287 N N . GLU A 1 160 ? 6.669 12.109 20.677 1.00 92.06 160 GLU A N 1
ATOM 1288 C CA . GLU A 1 160 ? 6.552 11.114 21.756 1.00 92.06 160 GLU A CA 1
ATOM 1289 C C . GLU A 1 160 ? 5.144 10.496 21.822 1.00 92.06 160 GLU A C 1
ATOM 1291 O O . GLU A 1 160 ? 5.006 9.279 21.890 1.00 92.06 160 GLU A O 1
ATOM 1296 N N . GLU A 1 161 ? 4.101 11.323 21.682 1.00 92.69 161 GLU A N 1
ATOM 1297 C CA . GLU A 1 161 ? 2.703 10.868 21.651 1.00 92.69 161 GLU A CA 1
ATOM 1298 C C . GLU A 1 161 ? 2.420 9.922 20.463 1.00 92.69 161 GLU A C 1
ATOM 1300 O O . GLU A 1 161 ? 1.658 8.964 20.577 1.00 92.69 161 GLU A O 1
ATOM 1305 N N . GLU A 1 162 ? 3.059 10.167 19.313 1.00 94.38 162 GLU A N 1
ATOM 1306 C CA . GLU A 1 162 ? 2.905 9.357 18.099 1.00 94.38 162 GLU A CA 1
ATOM 1307 C C . GLU A 1 162 ? 3.599 8.000 18.233 1.00 94.38 162 GLU A C 1
ATOM 1309 O O . GLU A 1 162 ? 3.034 6.979 17.846 1.00 94.38 162 GLU A O 1
ATOM 1314 N N . ALA A 1 163 ? 4.802 7.976 18.810 1.00 93.38 163 ALA A N 1
ATOM 1315 C CA . ALA A 1 163 ? 5.502 6.734 19.114 1.00 93.38 163 ALA A CA 1
ATOM 1316 C C . ALA A 1 163 ? 4.723 5.897 20.144 1.00 93.38 163 ALA A C 1
ATOM 1318 O O . ALA A 1 163 ? 4.487 4.712 19.913 1.00 93.38 163 ALA A O 1
ATOM 1319 N N . ALA A 1 164 ? 4.225 6.532 21.212 1.00 94.19 164 ALA A N 1
ATOM 1320 C CA . ALA A 1 164 ? 3.416 5.872 22.234 1.00 94.19 164 ALA A CA 1
ATOM 1321 C C . ALA A 1 164 ? 2.120 5.265 21.662 1.00 94.19 164 ALA A C 1
ATOM 1323 O O . ALA A 1 164 ? 1.740 4.156 22.036 1.00 94.19 164 ALA A O 1
ATOM 1324 N N . LEU A 1 165 ? 1.455 5.946 20.717 1.00 94.88 165 LEU A N 1
ATOM 1325 C CA . LEU A 1 165 ? 0.305 5.377 20.006 1.00 94.88 165 LEU A CA 1
ATOM 1326 C C . LEU A 1 165 ? 0.688 4.099 19.243 1.00 94.88 165 LEU A C 1
ATOM 1328 O O . LEU A 1 165 ? -0.049 3.113 19.288 1.00 94.88 165 LEU A O 1
ATOM 1332 N N . MET A 1 166 ? 1.828 4.097 18.551 1.00 94.31 166 MET A N 1
ATOM 1333 C CA . MET A 1 166 ? 2.286 2.924 17.803 1.00 94.31 166 MET A CA 1
ATOM 1334 C C . MET A 1 166 ? 2.614 1.743 18.721 1.00 94.31 166 MET A C 1
ATOM 1336 O O . MET A 1 166 ? 2.291 0.611 18.358 1.00 94.31 166 MET A O 1
ATOM 1340 N N . ASP A 1 167 ? 3.170 1.994 19.907 1.00 94.25 167 ASP A N 1
ATOM 1341 C CA . ASP A 1 167 ? 3.408 0.957 20.918 1.00 94.25 167 ASP A CA 1
ATOM 1342 C C . ASP A 1 167 ? 2.089 0.369 21.440 1.00 94.25 167 ASP A C 1
ATOM 1344 O O . ASP A 1 167 ? 1.922 -0.851 21.462 1.00 94.25 167 ASP A O 1
ATOM 1348 N N . LEU A 1 168 ? 1.097 1.213 21.754 1.00 94.69 168 LEU A N 1
ATOM 1349 C CA . LEU A 1 168 ? -0.235 0.754 22.175 1.00 94.69 168 LEU A CA 1
ATOM 1350 C C . LEU A 1 168 ? -0.910 -0.119 21.109 1.00 94.69 168 LEU A C 1
ATOM 1352 O O . LEU A 1 168 ? -1.489 -1.163 21.423 1.00 94.69 168 LEU A O 1
ATOM 1356 N N . LEU A 1 169 ? -0.828 0.291 19.840 1.00 94.31 169 LEU A N 1
ATOM 1357 C CA . LEU A 1 169 ? -1.361 -0.486 18.722 1.00 94.31 169 LEU A CA 1
ATOM 1358 C C . LEU A 1 169 ? -0.588 -1.798 18.536 1.00 94.31 169 LEU A C 1
ATOM 1360 O O . LEU A 1 169 ? -1.201 -2.843 18.325 1.00 94.31 169 LEU A O 1
ATOM 1364 N N . HIS A 1 170 ? 0.741 -1.766 18.640 1.00 94.00 170 HIS A N 1
ATOM 1365 C CA . HIS A 1 170 ? 1.589 -2.952 18.551 1.00 94.00 170 HIS A CA 1
ATOM 1366 C C . HIS A 1 170 ? 1.237 -3.981 19.635 1.00 94.00 170 HIS A C 1
ATOM 1368 O O . HIS A 1 170 ? 1.026 -5.152 19.317 1.00 94.00 170 HIS A O 1
ATOM 1374 N N . GLU A 1 171 ? 1.102 -3.548 20.891 1.00 93.50 171 GLU A N 1
ATOM 1375 C CA . GLU A 1 171 ? 0.704 -4.414 22.003 1.00 93.50 171 GLU A CA 1
ATOM 1376 C C . GLU A 1 171 ? -0.696 -5.006 21.813 1.00 93.50 171 GLU A C 1
ATOM 1378 O O . GLU A 1 171 ? -0.914 -6.182 22.107 1.00 93.50 171 GLU A O 1
ATOM 1383 N N . ALA A 1 172 ? -1.655 -4.210 21.327 1.00 92.25 172 ALA A N 1
ATOM 1384 C CA . ALA A 1 172 ? -3.011 -4.687 21.065 1.00 92.25 172 ALA A CA 1
ATOM 1385 C C . ALA A 1 172 ? -3.019 -5.809 20.014 1.00 92.25 172 ALA A C 1
ATOM 1387 O O . ALA A 1 172 ? -3.660 -6.843 20.219 1.00 92.25 172 ALA A O 1
ATOM 1388 N N . LEU A 1 173 ? -2.257 -5.638 18.928 1.00 90.50 173 LEU A N 1
ATOM 1389 C CA . LEU A 1 173 ? -2.104 -6.654 17.884 1.00 90.50 173 LEU A CA 1
ATOM 1390 C C . LEU A 1 173 ? -1.439 -7.927 18.430 1.00 90.50 173 LEU A C 1
ATOM 1392 O O . LEU A 1 173 ? -1.989 -9.016 18.267 1.00 90.50 173 LEU A O 1
ATOM 1396 N N . GLN A 1 174 ? -0.320 -7.794 19.151 1.00 90.25 174 GLN A N 1
ATOM 1397 C CA . GLN A 1 174 ? 0.420 -8.940 19.695 1.00 90.25 174 GLN A CA 1
ATOM 1398 C C . GLN A 1 174 ? -0.359 -9.756 20.729 1.00 90.25 174 GLN A C 1
ATOM 1400 O O . GLN A 1 174 ? -0.188 -10.972 20.806 1.00 90.25 174 GLN A O 1
ATOM 1405 N N . LYS A 1 175 ? -1.212 -9.109 21.534 1.00 87.88 175 LYS A N 1
ATOM 1406 C CA . LYS A 1 175 ? -2.077 -9.805 22.506 1.00 87.88 175 LYS A CA 1
ATOM 1407 C C . LYS A 1 175 ? -3.041 -10.778 21.836 1.00 87.88 175 LYS A C 1
ATOM 1409 O O . LYS A 1 175 ? -3.455 -11.747 22.466 1.00 87.88 175 LYS A O 1
ATOM 1414 N N . THR A 1 176 ? -3.408 -10.496 20.592 1.00 82.44 176 THR A N 1
ATOM 1415 C CA . THR A 1 176 ? -4.380 -11.282 19.837 1.00 82.44 176 THR A CA 1
ATOM 1416 C C . THR A 1 176 ? -3.693 -12.387 19.040 1.00 82.44 176 THR A C 1
ATOM 1418 O O . THR A 1 176 ? -4.133 -13.534 19.061 1.00 82.44 176 THR A O 1
ATOM 1421 N N . ASP A 1 177 ? -2.580 -12.058 18.384 1.00 79.62 177 ASP A N 1
ATOM 1422 C CA . ASP A 1 177 ? -1.759 -13.000 17.630 1.00 79.62 177 ASP A CA 1
ATOM 1423 C C . ASP A 1 177 ? -0.287 -12.589 17.758 1.00 79.62 177 ASP A C 1
ATOM 1425 O O . ASP A 1 177 ? 0.105 -11.502 17.339 1.00 79.62 177 ASP A O 1
ATOM 1429 N N . SER A 1 178 ? 0.547 -13.464 18.326 1.00 76.38 178 SER A N 1
ATOM 1430 C CA . SER A 1 178 ? 1.971 -13.183 18.553 1.00 76.38 178 SER A CA 1
ATOM 1431 C C . SER A 1 178 ? 2.784 -13.058 17.262 1.00 76.38 178 SER A C 1
ATOM 1433 O O . SER A 1 178 ? 3.902 -12.541 17.293 1.00 76.38 178 SER A O 1
ATOM 1435 N N . GLN A 1 179 ? 2.241 -13.515 16.128 1.00 75.25 179 GLN A N 1
ATOM 1436 C CA . GLN A 1 179 ? 2.825 -13.289 14.807 1.00 75.25 179 GLN A CA 1
ATOM 1437 C C . GLN A 1 179 ? 2.389 -11.956 14.192 1.00 75.25 179 GLN A C 1
ATOM 1439 O O . GLN A 1 179 ? 3.015 -11.499 13.235 1.00 75.25 179 GLN A O 1
ATOM 1444 N N . GLN A 1 180 ? 1.357 -11.312 14.743 1.00 78.44 180 GLN A N 1
ATOM 1445 C CA . GLN A 1 180 ? 0.913 -9.991 14.323 1.00 78.44 180 GLN A CA 1
ATOM 1446 C C . GLN A 1 180 ? 1.629 -8.896 15.098 1.00 78.44 180 GLN A C 1
ATOM 1448 O O . GLN A 1 180 ? 1.977 -9.018 16.270 1.00 78.44 180 GLN A O 1
ATOM 1453 N N . GLY A 1 181 ? 1.847 -7.778 14.419 1.00 84.31 181 GLY A N 1
ATOM 1454 C CA . GLY A 1 181 ? 2.439 -6.615 15.040 1.00 84.31 181 GLY A CA 1
ATOM 1455 C C . GLY A 1 181 ? 2.808 -5.547 14.032 1.00 84.31 181 GLY A C 1
ATOM 1456 O O . GLY A 1 181 ? 2.655 -5.675 12.810 1.00 84.31 181 GLY A O 1
ATOM 1457 N N . ILE A 1 182 ? 3.319 -4.459 14.583 1.00 90.06 182 ILE A N 1
ATOM 1458 C CA . ILE A 1 182 ? 3.877 -3.364 13.805 1.00 90.06 182 ILE A CA 1
ATOM 1459 C C . ILE A 1 182 ? 5.390 -3.534 13.782 1.00 90.06 182 ILE A C 1
ATOM 1461 O O . ILE A 1 182 ? 6.033 -3.489 14.828 1.00 90.06 182 ILE A O 1
ATOM 1465 N N . SER A 1 183 ? 5.951 -3.755 12.593 1.00 89.00 183 SER A N 1
ATOM 1466 C CA . SER A 1 183 ? 7.396 -3.845 12.405 1.00 89.00 183 SER A CA 1
ATOM 1467 C C . SER A 1 183 ? 8.035 -2.455 12.371 1.00 89.00 183 SER A C 1
ATOM 1469 O O . SER A 1 183 ? 7.413 -1.472 11.960 1.00 89.00 183 SER A O 1
ATOM 1471 N N . PHE A 1 184 ? 9.322 -2.368 12.723 1.00 88.75 184 PHE A N 1
ATOM 1472 C CA . PHE A 1 184 ? 10.086 -1.119 12.612 1.00 88.75 184 PHE A CA 1
ATOM 1473 C C . PHE A 1 184 ? 10.058 -0.527 11.198 1.00 88.75 184 PHE A C 1
ATOM 1475 O O . PHE A 1 184 ? 10.104 0.690 11.041 1.00 88.75 184 PHE A O 1
ATOM 1482 N N . ARG A 1 185 ? 9.941 -1.371 10.164 1.00 87.69 185 ARG A N 1
ATOM 1483 C CA . ARG A 1 185 ? 9.813 -0.926 8.770 1.00 87.69 185 ARG A CA 1
ATOM 1484 C C . ARG A 1 185 ? 8.567 -0.068 8.569 1.00 87.69 185 ARG A C 1
ATOM 1486 O O . ARG A 1 185 ? 8.645 0.960 7.906 1.00 87.69 185 ARG A O 1
ATOM 1493 N N . VAL A 1 186 ? 7.444 -0.475 9.157 1.00 91.38 186 VAL A N 1
ATOM 1494 C CA . VAL A 1 186 ? 6.181 0.262 9.056 1.00 91.38 186 VAL A CA 1
ATOM 1495 C C . VAL A 1 186 ? 6.315 1.615 9.740 1.00 91.38 186 VAL A C 1
ATOM 1497 O O . VAL A 1 186 ? 6.008 2.624 9.118 1.00 91.38 186 VAL A O 1
ATOM 1500 N N . ILE A 1 187 ? 6.856 1.661 10.960 1.00 92.50 187 ILE A N 1
ATOM 1501 C CA . ILE A 1 187 ? 7.041 2.920 11.701 1.00 92.50 187 ILE A CA 1
ATOM 1502 C C . ILE A 1 187 ? 7.970 3.876 10.939 1.00 92.50 187 ILE A C 1
ATOM 1504 O O . ILE A 1 187 ? 7.617 5.036 10.744 1.00 92.50 187 ILE A O 1
ATOM 1508 N N . ARG A 1 188 ? 9.111 3.389 10.429 1.00 91.31 188 ARG A N 1
ATOM 1509 C CA . ARG A 1 188 ? 10.035 4.187 9.598 1.00 91.31 188 ARG A CA 1
ATOM 1510 C C . ARG A 1 188 ? 9.365 4.708 8.324 1.00 91.31 188 ARG A C 1
ATOM 1512 O O . ARG A 1 188 ? 9.570 5.856 7.944 1.00 91.31 188 ARG A O 1
ATOM 1519 N N . ALA A 1 189 ? 8.535 3.891 7.673 1.00 91.06 189 ALA A N 1
ATOM 1520 C CA . ALA A 1 189 ? 7.796 4.309 6.484 1.00 91.06 189 ALA A CA 1
ATOM 1521 C C . ALA A 1 189 ? 6.746 5.388 6.796 1.00 91.06 189 ALA A C 1
ATOM 1523 O O . ALA A 1 189 ? 6.589 6.319 6.008 1.00 91.06 189 ALA A O 1
ATOM 1524 N N . ILE A 1 190 ? 6.070 5.293 7.946 1.00 93.44 190 ILE A N 1
ATOM 1525 C CA . ILE A 1 190 ? 5.137 6.322 8.420 1.00 93.44 190 ILE A CA 1
ATOM 1526 C C . ILE A 1 190 ? 5.893 7.612 8.743 1.00 93.44 190 ILE A C 1
ATOM 1528 O O . ILE A 1 190 ? 5.508 8.667 8.249 1.00 93.44 190 ILE A O 1
ATOM 1532 N N . ALA A 1 191 ? 7.000 7.539 9.488 1.00 92.81 191 ALA A N 1
ATOM 1533 C CA . ALA A 1 191 ? 7.848 8.697 9.775 1.00 92.81 191 ALA A CA 1
ATOM 1534 C C . ALA A 1 191 ? 8.306 9.385 8.482 1.00 92.81 191 ALA A C 1
ATOM 1536 O O . ALA A 1 191 ? 8.155 10.597 8.325 1.00 92.81 191 ALA A O 1
ATOM 1537 N N . ASN A 1 192 ? 8.760 8.599 7.503 1.00 91.44 192 ASN A N 1
ATOM 1538 C CA . ASN A 1 192 ? 9.129 9.115 6.194 1.00 91.44 192 ASN A CA 1
ATOM 1539 C C . ASN A 1 192 ? 7.944 9.803 5.492 1.00 91.44 192 ASN A C 1
ATOM 1541 O O . ASN A 1 192 ? 8.094 10.903 4.978 1.00 91.44 192 ASN A O 1
ATOM 1545 N N . TYR A 1 193 ? 6.748 9.209 5.497 1.00 92.38 193 TYR A N 1
ATOM 1546 C CA . TYR A 1 193 ? 5.562 9.823 4.889 1.00 92.38 193 TYR A CA 1
ATOM 1547 C C . TYR A 1 193 ? 5.193 11.158 5.550 1.00 92.38 193 TYR A C 1
ATOM 1549 O O . TYR A 1 193 ? 4.968 12.154 4.867 1.00 92.38 193 TYR A O 1
ATOM 1557 N N . ILE A 1 194 ? 5.168 11.189 6.882 1.00 91.75 194 ILE A N 1
ATOM 1558 C CA . ILE A 1 194 ? 4.756 12.353 7.666 1.00 91.75 194 ILE A CA 1
ATOM 1559 C C . ILE A 1 194 ? 5.736 13.530 7.514 1.00 91.75 194 ILE A C 1
ATOM 1561 O O . ILE A 1 194 ? 5.313 14.684 7.491 1.00 91.75 194 ILE A O 1
ATOM 1565 N N . ASN A 1 195 ? 7.035 13.268 7.368 1.00 90.00 195 ASN A N 1
ATOM 1566 C CA . ASN A 1 195 ? 8.025 14.324 7.126 1.00 90.00 195 ASN A CA 1
ATOM 1567 C C . ASN A 1 195 ? 8.040 14.848 5.691 1.00 90.00 195 ASN A C 1
ATOM 1569 O O . ASN A 1 195 ? 8.609 15.906 5.439 1.00 90.00 195 ASN A O 1
ATOM 1573 N N . ASN A 1 196 ? 7.423 14.117 4.764 1.00 90.19 196 ASN A N 1
ATOM 1574 C CA . ASN A 1 196 ? 7.318 14.488 3.357 1.00 90.19 196 ASN A CA 1
ATOM 1575 C C . ASN A 1 196 ? 5.939 15.061 3.004 1.00 90.19 196 ASN A C 1
ATOM 1577 O O . ASN A 1 196 ? 5.566 15.094 1.831 1.00 90.19 196 ASN A O 1
ATOM 1581 N N . ILE A 1 197 ? 5.171 15.516 4.003 1.00 90.31 197 ILE A N 1
ATOM 1582 C CA . ILE A 1 197 ? 3.936 16.266 3.765 1.00 90.31 197 ILE A CA 1
ATOM 1583 C C . ILE A 1 197 ? 4.298 17.547 2.997 1.00 90.31 197 ILE A C 1
ATOM 1585 O O . ILE A 1 197 ? 5.072 18.357 3.513 1.00 90.31 197 ILE A O 1
ATOM 1589 N N . PRO A 1 198 ? 3.747 17.765 1.788 1.00 86.50 198 PRO A N 1
ATOM 1590 C CA . PRO A 1 198 ? 4.093 18.936 0.998 1.00 86.50 198 PRO A CA 1
ATOM 1591 C C . PRO A 1 198 ? 3.648 20.231 1.681 1.00 86.50 198 PRO A C 1
ATOM 1593 O O . PRO A 1 198 ? 2.487 20.369 2.084 1.00 86.50 198 PRO A O 1
ATOM 1596 N N . CYS A 1 199 ? 4.565 21.195 1.750 1.00 83.75 199 CYS A N 1
ATOM 1597 C CA . CYS A 1 199 ? 4.275 22.564 2.160 1.00 83.75 199 CYS A CA 1
ATOM 1598 C C . CYS A 1 199 ? 4.048 23.440 0.925 1.00 83.75 199 CYS A C 1
ATOM 1600 O O . CYS A 1 199 ? 4.829 23.417 -0.028 1.00 83.75 199 CYS A O 1
ATOM 1602 N N . LEU A 1 200 ? 2.977 24.222 0.952 1.00 83.19 200 LEU A N 1
ATOM 1603 C CA . LEU A 1 200 ? 2.688 25.262 -0.021 1.00 83.19 200 LEU A CA 1
ATOM 1604 C C . LEU A 1 200 ? 3.617 26.468 0.192 1.00 83.19 200 LEU A C 1
ATOM 1606 O O . LEU A 1 200 ? 4.297 26.593 1.211 1.00 83.19 200 LEU A O 1
ATOM 1610 N N . LEU A 1 201 ? 3.644 27.378 -0.786 1.00 81.12 201 LEU A N 1
ATOM 1611 C CA . LEU A 1 201 ? 4.498 28.576 -0.762 1.00 81.12 201 LEU A CA 1
ATOM 1612 C C . LEU A 1 201 ? 4.220 29.502 0.434 1.00 81.12 201 LEU A C 1
ATOM 1614 O O . LEU A 1 201 ? 5.093 30.268 0.832 1.00 81.12 201 LEU A O 1
ATOM 1618 N N . ASP A 1 202 ? 3.016 29.436 1.000 1.00 83.75 202 ASP A N 1
ATOM 1619 C CA . ASP A 1 202 ? 2.600 30.182 2.190 1.00 83.75 202 ASP A CA 1
ATOM 1620 C C . ASP A 1 202 ? 2.979 29.483 3.512 1.00 83.75 202 ASP A C 1
ATOM 1622 O O . ASP A 1 202 ? 2.663 29.983 4.591 1.00 83.75 202 ASP A O 1
ATOM 1626 N N . GLY A 1 203 ? 3.664 28.336 3.441 1.00 79.31 203 GLY A N 1
ATOM 1627 C CA . GLY A 1 203 ? 4.061 27.525 4.590 1.00 79.31 203 GLY A CA 1
ATOM 1628 C C . GLY A 1 203 ? 2.944 26.642 5.153 1.00 79.31 203 GLY A C 1
ATOM 1629 O O . GLY A 1 203 ? 3.191 25.896 6.101 1.00 79.31 203 GLY A O 1
ATOM 1630 N N . SER A 1 204 ? 1.733 26.690 4.589 1.00 84.44 204 SER A N 1
ATOM 1631 C CA . SER A 1 204 ? 0.662 25.764 4.952 1.00 84.44 204 SER A CA 1
ATOM 1632 C C . SER A 1 204 ? 0.924 24.376 4.364 1.00 84.44 204 SER A C 1
ATOM 1634 O O . SER A 1 204 ? 1.612 24.221 3.357 1.00 84.44 204 SER A O 1
ATOM 1636 N N . THR A 1 205 ? 0.404 23.339 5.012 1.00 86.62 205 THR A N 1
ATOM 1637 C CA . THR A 1 205 ? 0.533 21.964 4.515 1.00 86.62 205 THR A CA 1
ATOM 1638 C C . THR A 1 205 ? -0.651 21.619 3.621 1.00 86.62 205 THR A C 1
ATOM 1640 O O . THR A 1 205 ? -1.782 21.999 3.917 1.00 86.62 205 THR A O 1
ATOM 1643 N N . VAL A 1 206 ? -0.405 20.880 2.533 1.00 88.12 206 VAL A N 1
ATOM 1644 C CA . VAL A 1 206 ? -1.477 20.418 1.624 1.00 88.12 206 VAL A CA 1
ATOM 1645 C C . VAL A 1 206 ? -2.435 19.460 2.339 1.00 88.12 206 VAL A C 1
ATOM 1647 O O . VAL A 1 206 ? -3.624 19.414 2.036 1.00 88.12 206 VAL A O 1
ATOM 1650 N N . ILE A 1 207 ? -1.905 18.690 3.288 1.00 92.00 207 ILE A N 1
ATOM 1651 C CA . ILE A 1 207 ? -2.641 17.755 4.136 1.00 92.00 207 ILE A CA 1
ATOM 1652 C C . ILE A 1 207 ? -2.168 17.993 5.566 1.00 92.00 207 ILE A C 1
ATOM 1654 O O . ILE A 1 207 ? -0.964 18.098 5.799 1.00 92.00 207 ILE A O 1
ATOM 1658 N N . SER A 1 208 ? -3.087 18.063 6.530 1.00 93.38 208 SER A N 1
ATOM 1659 C CA . SER A 1 208 ? -2.691 18.243 7.926 1.00 93.38 208 SER A CA 1
ATOM 1660 C C . SER A 1 208 ? -1.894 17.032 8.433 1.00 93.38 208 SER A C 1
ATOM 1662 O O . SER A 1 208 ? -2.085 15.901 7.978 1.00 93.38 208 SER A O 1
ATOM 1664 N N . ARG A 1 209 ? -1.016 17.234 9.426 1.00 93.38 209 ARG A N 1
ATOM 1665 C CA . ARG A 1 209 ? -0.266 16.120 10.037 1.00 93.38 209 ARG A CA 1
ATOM 1666 C C . ARG A 1 209 ? -1.200 15.043 10.608 1.00 93.38 209 ARG A C 1
ATOM 1668 O O . ARG A 1 209 ? -0.877 13.865 10.512 1.00 93.38 209 ARG A O 1
ATOM 1675 N N . GLY A 1 210 ? -2.348 15.434 11.164 1.00 94.75 210 GLY A N 1
ATOM 1676 C CA . GLY A 1 210 ? -3.342 14.498 11.697 1.00 94.75 210 GLY A CA 1
ATOM 1677 C C . GLY A 1 210 ? -4.022 13.664 10.611 1.00 94.75 210 GLY A C 1
ATOM 1678 O O . GLY A 1 210 ? -4.127 12.445 10.753 1.00 94.75 210 GLY A O 1
ATOM 1679 N N . ASP A 1 211 ? -4.404 14.279 9.491 1.00 94.50 211 ASP A N 1
ATOM 1680 C CA . ASP A 1 211 ? -4.983 13.548 8.354 1.00 94.50 211 ASP A CA 1
ATOM 1681 C C . ASP A 1 211 ? -3.957 12.600 7.727 1.00 94.50 211 ASP A C 1
ATOM 1683 O O . ASP A 1 211 ? -4.271 11.465 7.374 1.00 94.50 211 ASP A O 1
ATOM 1687 N N . ALA A 1 212 ? -2.701 13.039 7.628 1.00 94.62 212 ALA A N 1
ATOM 1688 C CA . ALA A 1 212 ? -1.608 12.217 7.129 1.00 94.62 212 ALA A CA 1
ATOM 1689 C C . ALA A 1 212 ? -1.387 10.966 8.004 1.00 94.62 212 ALA A C 1
ATOM 1691 O O . ALA A 1 212 ? -1.149 9.880 7.469 1.00 94.62 212 ALA A O 1
ATOM 1692 N N . TRP A 1 213 ? -1.529 11.098 9.328 1.00 95.50 213 TRP A N 1
ATOM 1693 C CA . TRP A 1 213 ? -1.504 9.971 10.264 1.00 95.50 213 TRP A CA 1
ATOM 1694 C C . TRP A 1 213 ? -2.674 9.016 10.078 1.00 95.50 213 TRP A C 1
ATOM 1696 O O . TRP A 1 213 ? -2.458 7.807 10.034 1.00 95.50 213 TRP A O 1
ATOM 1706 N N . ASP A 1 214 ? -3.890 9.540 9.933 1.00 96.06 214 ASP A N 1
ATOM 1707 C CA . ASP A 1 214 ? -5.081 8.721 9.696 1.00 96.06 214 ASP A CA 1
ATOM 1708 C C . ASP A 1 214 ? -4.944 7.914 8.393 1.00 96.06 214 ASP A C 1
ATOM 1710 O O . ASP A 1 214 ? -5.141 6.697 8.367 1.00 96.06 214 ASP A O 1
ATOM 1714 N N . ILE A 1 215 ? -4.473 8.565 7.323 1.00 95.06 215 ILE A N 1
ATOM 1715 C CA . ILE A 1 215 ? -4.179 7.916 6.041 1.00 95.06 215 ILE A CA 1
ATOM 1716 C C . ILE A 1 215 ? -3.139 6.804 6.218 1.00 95.06 215 ILE A C 1
ATOM 1718 O O . ILE A 1 215 ? -3.351 5.688 5.742 1.00 95.06 215 ILE A O 1
ATOM 1722 N N . GLN A 1 216 ? -2.017 7.072 6.890 1.00 95.19 216 GLN A N 1
ATOM 1723 C CA . GLN A 1 216 ? -0.959 6.072 7.054 1.00 95.19 216 GLN A CA 1
ATOM 1724 C C . GLN A 1 216 ? -1.376 4.904 7.945 1.00 95.19 216 GLN A C 1
ATOM 1726 O O . GLN A 1 216 ? -1.060 3.752 7.631 1.00 95.19 216 GLN A O 1
ATOM 1731 N N . LEU A 1 217 ? -2.126 5.173 9.011 1.00 95.31 217 LEU A N 1
ATOM 1732 C CA . LEU A 1 217 ? -2.666 4.135 9.874 1.00 95.31 217 LEU A CA 1
ATOM 1733 C C . LEU A 1 217 ? -3.595 3.209 9.076 1.00 95.31 217 LEU A C 1
ATOM 1735 O O . LEU A 1 217 ? -3.409 1.988 9.078 1.00 95.31 217 LEU A O 1
ATOM 1739 N N . LYS A 1 218 ? -4.515 3.790 8.302 1.00 94.50 218 LYS A N 1
ATOM 1740 C CA . LYS A 1 218 ? -5.420 3.069 7.401 1.00 94.50 218 LYS A CA 1
ATOM 1741 C C . LYS A 1 218 ? -4.676 2.236 6.350 1.00 94.50 218 LYS A C 1
ATOM 1743 O O . LYS A 1 218 ? -4.981 1.058 6.178 1.00 94.50 218 LYS A O 1
ATOM 1748 N N . GLN A 1 219 ? -3.701 2.826 5.656 1.00 93.88 219 GLN A N 1
ATOM 1749 C CA . GLN A 1 219 ? -3.038 2.207 4.499 1.00 93.88 219 GLN A CA 1
ATOM 1750 C C . GLN A 1 219 ? -1.968 1.172 4.864 1.00 93.88 219 GLN A C 1
ATOM 1752 O O . GLN A 1 219 ? -1.732 0.247 4.078 1.00 93.88 219 GLN A O 1
ATOM 1757 N N . ARG A 1 220 ? -1.301 1.319 6.019 1.00 92.25 220 ARG A N 1
ATOM 1758 C CA . ARG A 1 220 ? -0.163 0.466 6.408 1.00 92.25 220 ARG A CA 1
ATOM 1759 C C . ARG A 1 220 ? -0.417 -0.425 7.608 1.00 92.25 220 ARG A C 1
ATOM 1761 O O . ARG A 1 220 ? 0.199 -1.479 7.687 1.00 92.25 220 ARG A O 1
ATOM 1768 N N . VAL A 1 221 ? -1.234 -0.003 8.570 1.00 93.00 221 VAL A N 1
ATOM 1769 C CA . VAL A 1 221 ? -1.443 -0.773 9.807 1.00 93.00 221 VAL A CA 1
ATOM 1770 C C . VAL A 1 221 ? -2.739 -1.558 9.708 1.00 93.00 221 VAL A C 1
ATOM 1772 O O . VAL A 1 221 ? -2.718 -2.783 9.782 1.00 93.00 221 VAL A O 1
ATOM 1775 N N . LEU A 1 222 ? -3.855 -0.869 9.473 1.00 92.38 222 LEU A N 1
ATOM 1776 C CA . LEU A 1 222 ? -5.183 -1.485 9.465 1.00 92.38 222 LEU A CA 1
ATOM 1777 C C . LEU A 1 222 ? -5.438 -2.340 8.222 1.00 92.38 222 LEU A C 1
ATOM 1779 O O . LEU A 1 222 ? -6.236 -3.270 8.274 1.00 92.38 222 LEU A O 1
ATOM 1783 N N . SER A 1 223 ? -4.724 -2.085 7.127 1.00 89.00 223 SER A N 1
ATOM 1784 C CA . SER A 1 223 ? -4.752 -2.927 5.925 1.00 89.00 223 SER A CA 1
ATOM 1785 C C . SER A 1 223 ? -4.243 -4.353 6.164 1.00 89.00 223 SER A C 1
ATOM 1787 O O . SER A 1 223 ? -4.560 -5.248 5.389 1.00 89.00 223 SER A O 1
ATOM 1789 N N . LYS A 1 224 ? -3.487 -4.587 7.244 1.00 87.69 224 LYS A N 1
ATOM 1790 C CA . LYS A 1 224 ? -3.010 -5.922 7.636 1.00 87.69 224 LYS A CA 1
ATOM 1791 C C . LYS A 1 224 ? -4.028 -6.724 8.443 1.00 87.69 224 LYS A C 1
ATOM 1793 O O . LYS A 1 224 ? -3.845 -7.927 8.612 1.00 87.69 224 LYS A O 1
ATOM 1798 N N . LEU A 1 225 ? -5.080 -6.074 8.941 1.00 87.50 225 LEU A N 1
ATOM 1799 C CA . LEU A 1 225 ? -6.121 -6.713 9.739 1.00 87.50 225 LEU A CA 1
ATOM 1800 C C . LEU A 1 225 ? -7.082 -7.474 8.833 1.00 87.50 225 LEU A C 1
ATOM 1802 O O . LEU A 1 225 ? -8.095 -6.930 8.401 1.00 87.50 225 LEU A O 1
ATOM 1806 N N . SER A 1 226 ? -6.765 -8.731 8.561 1.00 85.62 226 SER A N 1
ATOM 1807 C CA . SER A 1 226 ? -7.642 -9.651 7.840 1.00 85.62 226 SER A CA 1
ATOM 1808 C C . SER A 1 226 ? -7.717 -10.973 8.588 1.00 85.62 226 SER A C 1
ATOM 1810 O O . SER A 1 226 ? -6.760 -11.380 9.252 1.00 85.62 226 SER A O 1
ATOM 1812 N N . GLY A 1 227 ? -8.867 -11.634 8.530 1.00 85.31 227 GLY A N 1
ATOM 1813 C CA . GLY A 1 227 ? -9.061 -12.875 9.266 1.00 85.31 227 GLY A CA 1
ATOM 1814 C C . GLY A 1 227 ? -10.506 -13.177 9.616 1.00 85.31 227 GLY A C 1
ATOM 1815 O O . GLY A 1 227 ? -11.435 -12.448 9.271 1.00 85.31 227 GLY A O 1
ATOM 1816 N N . MET A 1 228 ? -10.664 -14.291 10.327 1.00 86.44 228 MET A N 1
ATOM 1817 C CA . MET A 1 228 ? -11.937 -14.724 10.892 1.00 86.44 228 MET A CA 1
ATOM 1818 C C . MET A 1 228 ? -12.275 -13.927 12.154 1.00 86.44 228 MET A C 1
ATOM 1820 O O . MET A 1 228 ? -11.391 -13.389 12.827 1.00 86.44 228 MET A O 1
ATOM 1824 N N . GLU A 1 229 ? -13.555 -13.921 12.520 1.00 85.88 229 GLU A N 1
ATOM 1825 C CA . GLU A 1 229 ? -14.060 -13.237 13.718 1.00 85.88 229 GLU A CA 1
ATOM 1826 C C . GLU A 1 229 ? -13.327 -13.672 14.995 1.00 85.88 229 GLU A C 1
ATOM 1828 O O . GLU A 1 229 ? -12.929 -12.830 15.796 1.00 85.88 229 GLU A O 1
ATOM 1833 N N . ALA A 1 230 ? -13.036 -14.969 15.132 1.00 83.56 230 ALA A N 1
ATOM 1834 C CA . ALA A 1 230 ? -12.289 -15.512 16.267 1.00 83.56 230 ALA A CA 1
ATOM 1835 C C . ALA A 1 230 ? -10.871 -14.927 16.416 1.00 83.56 230 ALA A C 1
ATOM 1837 O O . ALA A 1 230 ? -10.308 -14.972 17.507 1.00 83.56 230 ALA A O 1
ATOM 1838 N N . THR A 1 231 ? -10.288 -14.406 15.332 1.00 83.94 231 THR A N 1
ATOM 1839 C CA . THR A 1 231 ? -8.932 -13.847 15.325 1.00 83.94 231 THR A CA 1
ATOM 1840 C C . THR A 1 231 ? -8.946 -12.334 15.457 1.00 83.94 231 THR A C 1
ATOM 1842 O O . THR A 1 231 ? -8.179 -11.810 16.243 1.00 83.94 231 THR A O 1
ATOM 1845 N N . ILE A 1 232 ? -9.779 -11.610 14.704 1.00 89.56 232 ILE A N 1
ATOM 1846 C CA . ILE A 1 232 ? -9.710 -10.135 14.663 1.00 89.56 232 ILE A CA 1
ATOM 1847 C C . ILE A 1 232 ? -10.927 -9.431 15.273 1.00 89.56 232 ILE A C 1
ATOM 1849 O O . ILE A 1 232 ? -10.900 -8.210 15.422 1.00 89.56 232 ILE A O 1
ATOM 1853 N N . GLY A 1 233 ? -11.972 -10.162 15.672 1.00 89.19 233 GLY A N 1
ATOM 1854 C CA . GLY A 1 233 ? -13.217 -9.589 16.198 1.00 89.19 233 GLY A CA 1
ATOM 1855 C C . GLY A 1 233 ? -13.018 -8.737 17.454 1.00 89.19 233 GLY A C 1
ATOM 1856 O O . GLY A 1 233 ? -13.575 -7.651 17.550 1.00 89.19 233 GLY A O 1
ATOM 1857 N N . THR A 1 234 ? -12.142 -9.142 18.377 1.00 91.50 234 THR A N 1
ATOM 1858 C CA . THR A 1 234 ? -11.821 -8.358 19.591 1.00 91.50 234 THR A CA 1
ATOM 1859 C C . THR A 1 234 ? -11.065 -7.056 19.295 1.00 91.50 234 THR A C 1
ATOM 1861 O O . THR A 1 234 ? -11.118 -6.096 20.073 1.00 91.50 234 THR A O 1
ATOM 1864 N N . LEU A 1 235 ? -10.349 -7.007 18.169 1.00 92.50 235 LEU A N 1
ATOM 1865 C CA . LEU A 1 235 ? -9.578 -5.847 17.730 1.00 92.50 235 LEU A CA 1
ATOM 1866 C C . LEU A 1 235 ? -10.466 -4.828 17.023 1.00 92.50 235 LEU A C 1
ATOM 1868 O O . LEU A 1 235 ? -10.410 -3.641 17.353 1.00 92.50 235 LEU A O 1
ATOM 1872 N N . VAL A 1 236 ? -11.268 -5.292 16.060 1.00 93.12 236 VAL A N 1
ATOM 1873 C CA . VAL A 1 236 ? -12.085 -4.422 15.201 1.00 93.12 236 VAL A CA 1
ATOM 1874 C C . VAL A 1 236 ? -13.491 -4.184 15.740 1.00 93.12 236 VAL A C 1
ATOM 1876 O O . VAL A 1 236 ? -14.079 -3.176 15.383 1.00 93.12 236 VAL A O 1
ATOM 1879 N N . GLY A 1 237 ? -14.008 -5.045 16.616 1.00 92.38 237 GLY A N 1
ATOM 1880 C CA . GLY A 1 237 ? -15.383 -4.993 17.113 1.00 92.38 237 GLY A CA 1
ATOM 1881 C C . GLY A 1 237 ? -16.339 -5.879 16.313 1.00 92.38 237 GLY A C 1
ATOM 1882 O O . GLY A 1 237 ? -15.973 -6.458 15.287 1.00 92.38 237 GLY A O 1
ATOM 1883 N N . ILE A 1 238 ? -17.578 -5.988 16.791 1.00 90.69 238 ILE A N 1
ATOM 1884 C CA . ILE A 1 238 ? -18.638 -6.815 16.190 1.00 90.69 238 ILE A CA 1
ATOM 1885 C C . ILE A 1 238 ? -19.940 -6.005 16.162 1.00 90.69 238 ILE A C 1
ATOM 1887 O O . ILE A 1 238 ? -20.175 -5.147 17.013 1.00 90.69 238 ILE A O 1
ATOM 1891 N N . PHE A 1 239 ? -20.790 -6.244 15.163 1.00 91.19 239 PHE A N 1
ATOM 1892 C CA . PHE A 1 239 ? -22.131 -5.667 15.125 1.00 91.19 239 PHE A CA 1
ATOM 1893 C C . PHE A 1 239 ? -23.158 -6.631 15.722 1.00 91.19 239 PHE A C 1
ATOM 1895 O O . PHE A 1 239 ? -23.278 -7.777 15.299 1.00 91.19 239 PHE A O 1
ATOM 1902 N N . HIS A 1 240 ? -23.980 -6.129 16.643 1.00 88.25 240 HIS A N 1
ATOM 1903 C CA . HIS A 1 240 ? -25.174 -6.815 17.141 1.00 88.25 240 HIS A CA 1
ATOM 1904 C C . HIS A 1 240 ? -26.412 -6.118 16.575 1.00 88.25 240 HIS A C 1
ATOM 1906 O O . HIS A 1 240 ? -26.964 -5.191 17.174 1.00 88.25 240 HIS A O 1
ATOM 1912 N N . GLY A 1 241 ? -26.822 -6.524 15.371 1.00 84.62 241 GLY A N 1
ATOM 1913 C CA . GLY A 1 241 ? -27.835 -5.801 14.598 1.00 84.62 241 GLY A CA 1
ATOM 1914 C C . GLY A 1 241 ? -27.301 -4.442 14.135 1.00 84.62 241 GLY A C 1
ATOM 1915 O O . GLY A 1 241 ? -26.316 -4.386 13.407 1.00 84.62 241 GLY A O 1
ATOM 1916 N N . GLU A 1 242 ? -27.931 -3.351 14.575 1.00 84.38 242 GLU A N 1
ATOM 1917 C CA . GLU A 1 242 ? -27.497 -1.974 14.265 1.00 84.38 242 GLU A CA 1
ATOM 1918 C C . GLU A 1 242 ? -26.478 -1.417 15.278 1.00 84.38 242 GLU A C 1
ATOM 1920 O O . GLU A 1 242 ? -25.881 -0.364 15.052 1.00 84.38 242 GLU A O 1
ATOM 1925 N N . ASN A 1 243 ? -26.264 -2.108 16.403 1.00 89.69 243 ASN A N 1
ATOM 1926 C CA . ASN A 1 243 ? -25.368 -1.638 17.455 1.00 89.69 243 ASN A CA 1
ATOM 1927 C C . ASN A 1 243 ? -23.944 -2.134 17.207 1.00 89.69 243 ASN A C 1
ATOM 1929 O O . ASN A 1 243 ? -23.697 -3.338 17.161 1.00 89.69 243 ASN A O 1
ATOM 1933 N N . TYR A 1 244 ? -23.007 -1.198 17.088 1.00 91.69 244 TYR A N 1
ATOM 1934 C CA . TYR A 1 244 ? -21.582 -1.491 16.992 1.00 91.69 244 TYR A CA 1
ATOM 1935 C C . TYR A 1 244 ? -20.978 -1.639 18.392 1.00 91.69 244 TYR A C 1
ATOM 1937 O O . TYR A 1 244 ? -20.941 -0.671 19.154 1.00 91.69 244 TYR A O 1
ATOM 1945 N N . GLU A 1 245 ? -20.510 -2.840 18.723 1.00 92.81 245 GLU A N 1
ATOM 1946 C CA . GLU A 1 245 ? -19.666 -3.077 19.891 1.00 92.81 245 GLU A CA 1
ATOM 1947 C C . GLU A 1 245 ? -18.217 -2.755 19.518 1.00 92.81 245 GLU A C 1
ATOM 1949 O O . GLU A 1 245 ? -17.631 -3.387 18.635 1.00 92.81 245 GLU A O 1
ATOM 1954 N N . GLU A 1 246 ? -17.651 -1.734 20.160 1.00 93.25 246 GLU A N 1
ATOM 1955 C CA . GLU A 1 246 ? -16.332 -1.222 19.802 1.00 93.25 246 GLU A CA 1
ATOM 1956 C C . GLU A 1 246 ? -15.218 -2.219 20.133 1.00 93.25 246 GLU A C 1
ATOM 1958 O O . GLU A 1 246 ? -15.088 -2.698 21.259 1.00 93.25 246 GLU A O 1
ATOM 1963 N N . GLY A 1 247 ? -14.361 -2.482 19.145 1.00 92.06 247 GLY A N 1
ATOM 1964 C CA . GLY A 1 247 ? -13.138 -3.245 19.357 1.00 92.06 247 GLY A CA 1
ATOM 1965 C C . GLY A 1 247 ? -12.052 -2.443 20.073 1.00 92.06 247 GLY A C 1
ATOM 1966 O O . GLY A 1 247 ? -12.063 -1.207 20.105 1.00 92.06 247 GLY A O 1
ATOM 1967 N N . THR A 1 248 ? -11.045 -3.162 20.570 1.00 93.88 248 THR A N 1
ATOM 1968 C CA . THR A 1 248 ? -9.897 -2.590 21.298 1.00 93.88 248 THR A CA 1
ATOM 1969 C C . THR A 1 248 ? -9.220 -1.459 20.516 1.00 93.88 248 THR A C 1
ATOM 1971 O O . THR A 1 248 ? -8.858 -0.435 21.095 1.00 93.88 248 THR A O 1
ATOM 1974 N N . LEU A 1 249 ? -9.083 -1.603 19.191 1.00 94.38 249 LEU A N 1
ATOM 1975 C CA . LEU A 1 249 ? -8.432 -0.595 18.351 1.00 94.38 249 LEU A CA 1
ATOM 1976 C C . LEU A 1 249 ? -9.255 0.690 18.247 1.00 94.38 249 LEU A C 1
ATOM 1978 O O . LEU A 1 249 ? -8.684 1.774 18.292 1.00 94.38 249 LEU A O 1
ATOM 1982 N N . THR A 1 250 ? -10.586 0.589 18.160 1.00 94.38 250 THR A N 1
ATOM 1983 C CA . THR A 1 250 ? -11.450 1.782 18.131 1.00 94.38 250 THR A CA 1
ATOM 1984 C C . THR A 1 250 ? -11.318 2.560 19.439 1.00 94.38 250 THR A C 1
ATOM 1986 O O . THR A 1 250 ? -11.115 3.773 19.404 1.00 94.38 250 THR A O 1
ATOM 1989 N N . GLY A 1 251 ? -11.322 1.859 20.578 1.00 93.88 251 GLY A N 1
ATOM 1990 C CA . GLY A 1 251 ? -11.128 2.480 21.889 1.00 93.88 251 GLY A CA 1
ATOM 1991 C C . GLY A 1 251 ? -9.768 3.175 22.032 1.00 93.88 251 GLY A C 1
ATOM 1992 O O . GLY A 1 251 ? -9.702 4.292 22.546 1.00 93.88 251 GLY A O 1
ATOM 1993 N N . ILE A 1 252 ? -8.685 2.571 21.519 1.00 94.69 252 ILE A N 1
ATOM 1994 C CA . ILE A 1 252 ? -7.353 3.205 21.494 1.00 94.69 252 ILE A CA 1
ATOM 1995 C C . ILE A 1 252 ? -7.380 4.498 20.670 1.00 94.69 252 ILE A C 1
ATOM 1997 O O . ILE A 1 252 ? -6.863 5.519 21.124 1.00 94.69 252 ILE A O 1
ATOM 2001 N N . LEU A 1 253 ? -7.989 4.486 19.480 1.00 94.56 253 LEU A N 1
ATOM 2002 C CA . LEU A 1 253 ? -8.031 5.658 18.595 1.00 94.56 253 LEU A CA 1
ATOM 2003 C C . LEU A 1 253 ? -8.922 6.785 19.127 1.00 94.56 253 LEU A C 1
ATOM 2005 O O . LEU A 1 253 ? -8.617 7.954 18.901 1.00 94.56 253 LEU A O 1
ATOM 2009 N N . GLN A 1 254 ? -9.984 6.468 19.867 1.00 93.88 254 GLN A N 1
ATOM 2010 C CA . GLN A 1 254 ? -10.872 7.461 20.483 1.00 93.88 254 GLN A CA 1
ATOM 2011 C C . GLN A 1 254 ? -10.340 8.025 21.810 1.00 93.88 254 GLN A C 1
ATOM 2013 O O . GLN A 1 254 ? -10.878 9.007 22.326 1.00 93.88 254 GLN A O 1
ATOM 2018 N N . PHE A 1 255 ? -9.285 7.437 22.379 1.00 93.44 255 PHE A N 1
ATOM 2019 C CA . PHE A 1 255 ? -8.729 7.899 23.645 1.00 93.44 255 PHE A CA 1
ATOM 2020 C C . PHE A 1 255 ? -8.192 9.337 23.546 1.00 93.44 255 PHE A C 1
ATOM 2022 O O . PHE A 1 255 ? -7.654 9.756 22.520 1.00 93.44 255 PHE A O 1
ATOM 2029 N N . ALA A 1 256 ? -8.279 10.096 24.644 1.00 89.50 256 ALA A N 1
ATOM 2030 C CA . ALA A 1 256 ? -7.970 11.530 24.659 1.00 89.50 256 ALA A CA 1
ATOM 2031 C C . ALA A 1 256 ? -6.534 11.874 24.223 1.00 89.50 256 ALA A C 1
ATOM 2033 O O . ALA A 1 256 ? -6.289 12.987 23.767 1.00 89.50 256 ALA A O 1
ATOM 2034 N N . HIS A 1 257 ? -5.583 10.949 24.384 1.00 89.25 257 HIS A N 1
ATOM 2035 C CA . HIS A 1 257 ? -4.208 11.130 23.920 1.00 89.25 257 HIS A CA 1
ATOM 2036 C C . HIS A 1 257 ? -4.100 10.971 22.399 1.00 89.25 257 HIS A C 1
ATOM 2038 O O . HIS A 1 257 ? -3.575 11.851 21.725 1.00 89.25 257 HIS A O 1
ATOM 2044 N N . SER A 1 258 ? -4.687 9.906 21.851 1.00 92.00 258 SER A N 1
ATOM 2045 C CA . SER A 1 258 ? -4.733 9.630 20.412 1.00 92.00 258 SER A CA 1
ATOM 2046 C C . SER A 1 258 ? -5.437 10.752 19.645 1.00 92.00 258 SER A C 1
ATOM 2048 O O . SER A 1 258 ? -4.936 11.210 18.622 1.00 92.00 258 SER A O 1
ATOM 2050 N N . GLN A 1 259 ? -6.529 11.289 20.193 1.00 93.06 259 GLN A N 1
ATOM 2051 C CA . GLN A 1 259 ? -7.289 12.389 19.587 1.00 93.06 259 GLN A CA 1
ATOM 2052 C C . GLN A 1 259 ? -6.508 13.714 19.472 1.00 93.06 259 GLN A C 1
ATOM 2054 O O . GLN A 1 259 ? -6.910 14.602 18.723 1.00 93.06 259 GLN A O 1
ATOM 2059 N N . ARG A 1 260 ? -5.363 13.865 20.160 1.00 92.12 260 ARG A N 1
ATOM 2060 C CA . ARG A 1 260 ? -4.441 15.001 19.940 1.00 92.12 260 ARG A CA 1
ATOM 2061 C C . ARG A 1 260 ? -3.625 14.862 18.656 1.00 92.12 260 ARG A C 1
ATOM 2063 O O . ARG A 1 260 ? -3.122 15.860 18.141 1.00 92.12 260 ARG A O 1
ATOM 2070 N N . ILE A 1 261 ? -3.460 13.635 18.164 1.00 92.81 261 ILE A N 1
ATOM 2071 C CA . ILE A 1 261 ? -2.715 13.331 16.941 1.00 92.81 261 ILE A CA 1
ATOM 2072 C C . ILE A 1 261 ? -3.632 13.506 15.734 1.00 92.81 261 ILE A C 1
ATOM 2074 O O . ILE A 1 261 ? -3.269 14.216 14.799 1.00 92.81 261 ILE A O 1
ATOM 2078 N N . SER A 1 262 ? -4.803 12.866 15.760 1.00 95.00 262 SER A N 1
ATOM 2079 C CA . SER A 1 262 ? -5.799 12.888 14.688 1.00 95.00 262 SER A CA 1
ATOM 2080 C C . SER A 1 262 ? -7.178 12.507 15.224 1.00 95.00 262 SER A C 1
ATOM 2082 O O . SER A 1 262 ? -7.276 11.821 16.239 1.00 95.00 262 SER A O 1
ATOM 2084 N N . SER A 1 263 ? -8.243 12.891 14.517 1.00 93.38 263 SER A N 1
ATOM 2085 C CA . SER A 1 263 ? -9.589 12.369 14.781 1.00 93.38 263 SER A CA 1
ATOM 2086 C C . SER A 1 263 ? -9.721 10.882 14.427 1.00 93.38 263 SER A C 1
ATOM 2088 O O . SER A 1 263 ? -10.595 10.205 14.970 1.00 93.38 263 SER A O 1
ATOM 2090 N N . PHE A 1 264 ? -8.843 10.374 13.549 1.00 95.94 264 PHE A N 1
ATOM 2091 C CA . PHE A 1 264 ? -8.840 9.000 13.032 1.00 95.94 264 PHE A CA 1
ATOM 2092 C C . PHE A 1 264 ? -10.164 8.570 12.385 1.00 95.94 264 PHE A C 1
ATOM 2094 O O . PHE A 1 264 ? -10.540 7.397 12.434 1.00 95.94 264 PHE A O 1
ATOM 2101 N N . GLU A 1 265 ? -10.887 9.512 11.781 1.00 94.19 265 GLU A N 1
ATOM 2102 C CA . GLU A 1 265 ? -12.209 9.272 11.203 1.00 94.19 265 GLU A CA 1
ATOM 2103 C C . GLU A 1 265 ? -12.179 8.170 10.132 1.00 94.19 265 GLU A C 1
ATOM 2105 O O . GLU A 1 265 ? -12.986 7.238 10.183 1.00 94.19 265 GLU A O 1
ATOM 2110 N N . GLN A 1 266 ? -11.202 8.204 9.219 1.00 93.38 266 GLN A N 1
ATOM 2111 C CA . GLN A 1 266 ? -11.102 7.223 8.135 1.00 93.38 266 GLN A CA 1
ATOM 2112 C C . GLN A 1 266 ? -10.678 5.842 8.644 1.00 93.38 266 GLN A C 1
ATOM 2114 O O . GLN A 1 266 ? -11.113 4.816 8.112 1.00 93.38 266 GLN A O 1
ATOM 2119 N N . SER A 1 267 ? -9.808 5.806 9.652 1.00 95.44 267 SER A N 1
ATOM 2120 C CA . SER A 1 267 ? -9.367 4.575 10.308 1.00 95.44 267 SER A CA 1
ATOM 2121 C C . SER A 1 267 ? -10.506 3.917 11.086 1.00 95.44 267 SER A C 1
ATOM 2123 O O . SER A 1 267 ? -10.715 2.711 10.956 1.00 95.44 267 SER A O 1
ATOM 2125 N N . ILE A 1 268 ? -11.292 4.696 11.835 1.00 95.19 268 ILE A N 1
ATOM 2126 C CA . ILE A 1 268 ? -12.467 4.203 12.567 1.00 95.19 268 ILE A CA 1
ATOM 2127 C C . ILE A 1 268 ? -13.550 3.724 11.593 1.00 95.19 268 IL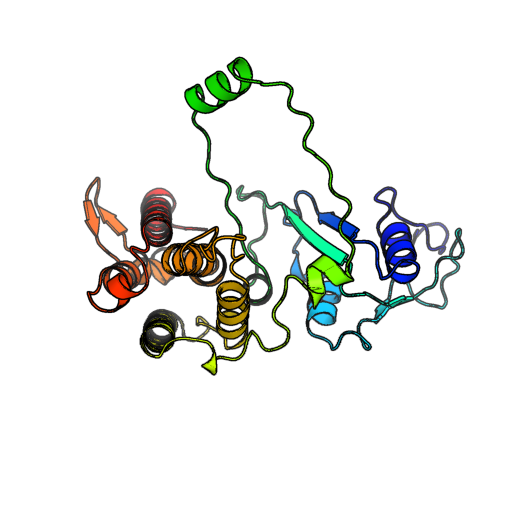E A C 1
ATOM 2129 O O . ILE A 1 268 ? -14.153 2.673 11.817 1.00 95.19 268 ILE A O 1
ATOM 2133 N N . GLU A 1 269 ? -13.783 4.439 10.489 1.00 93.88 269 GLU A N 1
ATOM 2134 C CA . GLU A 1 269 ? -14.710 3.996 9.440 1.00 93.88 269 GLU A CA 1
ATOM 2135 C C . GLU A 1 269 ? -14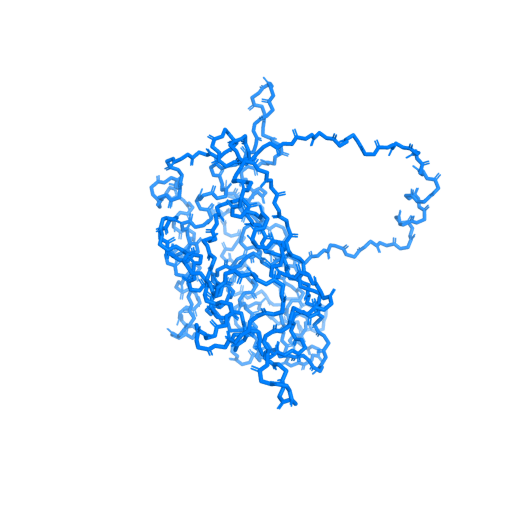.276 2.650 8.836 1.00 93.88 269 GLU A C 1
ATOM 2137 O O . GLU A 1 269 ? -15.104 1.750 8.668 1.00 93.88 269 GLU A O 1
ATOM 2142 N N . LEU A 1 270 ? -12.974 2.466 8.576 1.00 92.88 270 LEU A N 1
ATOM 2143 C CA . LEU A 1 270 ? -12.439 1.191 8.092 1.00 92.88 270 LEU A CA 1
ATOM 2144 C C . LEU A 1 270 ? -12.629 0.059 9.115 1.00 92.88 270 LEU A C 1
ATOM 2146 O O . LEU A 1 270 ? -13.023 -1.040 8.725 1.00 92.88 270 LEU A O 1
ATOM 2150 N N . LEU A 1 271 ? -12.386 0.310 10.407 1.00 94.38 271 LEU A N 1
ATOM 2151 C CA . LEU A 1 271 ? -12.609 -0.679 11.471 1.00 94.38 271 LEU A CA 1
ATOM 2152 C C . LEU A 1 271 ? -14.081 -1.104 11.537 1.00 94.38 271 LEU A C 1
ATOM 2154 O O . LEU A 1 271 ? -14.372 -2.299 11.523 1.00 94.38 271 LEU A O 1
ATOM 2158 N N . LYS A 1 272 ? -15.011 -0.142 11.492 1.00 93.88 272 LYS A N 1
ATOM 2159 C CA . LYS A 1 272 ? -16.457 -0.420 11.436 1.00 93.88 272 LYS A CA 1
ATOM 2160 C C . LYS A 1 272 ? -16.837 -1.220 10.192 1.00 93.88 272 LYS A C 1
ATOM 2162 O O . LYS A 1 272 ? -17.637 -2.149 10.282 1.00 93.88 272 LYS A O 1
ATOM 2167 N N . LYS A 1 273 ? -16.253 -0.900 9.032 1.00 91.38 273 LYS A N 1
ATOM 2168 C CA . LYS A 1 273 ? -16.467 -1.674 7.801 1.00 91.38 273 LYS A CA 1
ATOM 2169 C C . LYS A 1 273 ? -16.022 -3.129 7.981 1.00 91.38 273 LYS A C 1
ATOM 2171 O O . LYS A 1 273 ? -16.800 -4.026 7.674 1.00 91.38 273 LYS A O 1
ATOM 2176 N N . LYS A 1 274 ? -14.829 -3.360 8.539 1.00 91.38 274 LYS A N 1
ATOM 2177 C CA . LYS A 1 274 ? -14.309 -4.709 8.823 1.00 91.38 274 LYS A CA 1
ATOM 2178 C C . LYS A 1 274 ? -15.171 -5.460 9.843 1.00 91.38 274 LYS A C 1
ATOM 2180 O O . LYS A 1 274 ? -15.502 -6.617 9.616 1.00 91.38 274 LYS A O 1
ATOM 2185 N N . ALA A 1 275 ? -15.615 -4.807 10.915 1.00 92.62 275 ALA A N 1
ATOM 2186 C CA . ALA A 1 275 ? -16.537 -5.400 11.889 1.00 92.62 275 ALA A CA 1
ATOM 2187 C C . ALA A 1 275 ? -17.873 -5.827 11.251 1.00 92.62 275 ALA A C 1
ATOM 2189 O O . ALA A 1 275 ? -18.418 -6.892 11.554 1.00 92.62 275 ALA A O 1
ATOM 2190 N N . LYS A 1 276 ? -18.392 -5.021 10.317 1.00 91.25 276 LYS A N 1
ATOM 2191 C CA . LYS A 1 276 ? -19.599 -5.358 9.552 1.00 91.25 276 LYS A CA 1
ATOM 2192 C C . LYS A 1 276 ? -19.377 -6.549 8.616 1.00 91.25 276 LYS A C 1
ATOM 2194 O O . LYS A 1 276 ? -20.247 -7.415 8.525 1.00 91.25 276 LYS A O 1
ATOM 2199 N N . GLU A 1 277 ? -18.226 -6.614 7.948 1.00 89.62 277 GLU A N 1
ATOM 2200 C CA . GLU A 1 277 ? -17.835 -7.758 7.113 1.00 89.62 277 GLU A CA 1
ATOM 2201 C C . GLU A 1 277 ? -17.725 -9.045 7.936 1.00 89.62 277 GLU A C 1
ATOM 2203 O O . GLU A 1 277 ? -18.315 -10.049 7.548 1.00 89.62 277 GLU A O 1
ATOM 2208 N N . LEU A 1 278 ? -17.087 -8.995 9.112 1.00 89.06 278 LEU A N 1
ATOM 2209 C CA . LEU A 1 278 ? -17.024 -10.129 10.041 1.00 89.06 278 LEU A CA 1
ATOM 2210 C C . LEU A 1 278 ? -18.416 -10.634 10.416 1.00 89.06 278 LEU A C 1
ATOM 2212 O O . LEU A 1 278 ? -18.695 -11.819 10.283 1.00 89.06 278 LEU A O 1
ATOM 2216 N N . THR A 1 279 ? -19.306 -9.726 10.812 1.00 87.56 279 THR A N 1
ATOM 2217 C CA . THR A 1 279 ? -20.664 -10.085 11.247 1.00 87.56 279 THR A CA 1
ATOM 2218 C C . THR A 1 279 ? -21.489 -10.689 10.101 1.00 87.56 279 THR A C 1
ATOM 2220 O O . THR A 1 279 ? -22.314 -11.573 10.315 1.00 87.56 279 THR A O 1
ATOM 2223 N N . THR A 1 280 ? -21.280 -10.215 8.867 1.00 85.88 280 THR A N 1
ATOM 2224 C CA . THR A 1 280 ? -22.081 -10.624 7.700 1.00 85.88 280 THR A CA 1
ATOM 2225 C C . THR A 1 280 ? -21.535 -11.883 7.022 1.00 85.88 280 THR A C 1
ATOM 2227 O O . THR A 1 280 ? -22.308 -12.724 6.567 1.00 85.88 280 THR A O 1
ATOM 2230 N N . HIS A 1 281 ? -20.211 -12.007 6.926 1.00 84.50 281 HIS A N 1
ATOM 2231 C CA . HIS A 1 281 ? -19.528 -13.014 6.109 1.00 84.50 281 HIS A CA 1
ATOM 2232 C C . HIS A 1 281 ? -18.648 -13.973 6.928 1.00 84.50 281 HIS A C 1
ATOM 2234 O O . HIS A 1 281 ? -18.111 -14.927 6.372 1.00 84.50 281 HIS A O 1
ATOM 2240 N N . GLY A 1 282 ? -18.466 -13.733 8.232 1.00 83.19 282 GLY A N 1
ATOM 2241 C CA . GLY A 1 282 ? -17.560 -14.495 9.105 1.00 83.19 282 GLY A CA 1
ATOM 2242 C C . GLY A 1 282 ? -16.069 -14.209 8.878 1.00 83.19 282 GLY A C 1
ATOM 2243 O O . GLY A 1 282 ? -15.215 -14.784 9.558 1.00 83.19 282 GLY A O 1
ATOM 2244 N N . TYR A 1 283 ? -15.743 -13.329 7.926 1.00 85.81 283 TYR A N 1
ATOM 2245 C CA . TYR A 1 283 ? -14.386 -12.994 7.508 1.00 85.81 283 TYR A CA 1
ATOM 2246 C C . TYR A 1 283 ? -14.316 -11.537 7.033 1.00 85.81 283 TYR A C 1
ATOM 2248 O O . TYR A 1 283 ? -15.245 -11.057 6.384 1.00 85.81 283 TYR A O 1
ATOM 2256 N N . ALA A 1 284 ? -13.214 -10.848 7.333 1.00 83.56 284 ALA A N 1
ATOM 2257 C CA . ALA A 1 284 ? -12.948 -9.495 6.845 1.00 83.56 284 ALA A CA 1
ATOM 2258 C C . ALA A 1 284 ? -11.576 -9.408 6.168 1.00 83.56 284 ALA A C 1
ATOM 2260 O O . ALA A 1 284 ? -10.604 -10.004 6.645 1.00 83.56 284 ALA A O 1
ATOM 2261 N N . ASN A 1 285 ? -11.527 -8.643 5.071 1.00 74.94 285 ASN A N 1
ATOM 2262 C CA . ASN A 1 285 ? -10.338 -8.384 4.247 1.00 74.94 285 ASN A CA 1
ATOM 2263 C C . ASN A 1 285 ? -9.784 -6.989 4.505 1.00 74.94 285 ASN A C 1
ATOM 2265 O O . ASN A 1 285 ? -10.572 -6.022 4.613 1.00 74.94 285 ASN A O 1
#

Radius of gyration: 21.95 Å; chains: 1; bounding box: 52×54×54 Å

Foldseek 3Di:
DPPVPLADDDDPLCPLVQLQVCLVAVFAAEEDEAEQCFLDQNCVVCVLVLVLVPDDQVPNKDQPADQVHHYPVPRDRIGRGHPRYHYHYDHDPDPNGDDHDLSVLLRDFADDDDDDDPVRVVVCVVPPPVDDPPDDGGTSCCVPPVLFDPPWQDLVLDDPLRVVLQVLLQVLQCVLPVVDGRDSSLSSVLRRQLVSQDADPVRDGPADQQRSVLSSCVGRPCVNDKDFCSRCCQALFADPDPDTDHHPVLVSCCDPSNVVSYNSVVVNVSSVVQNDCCHPPRIGD

Sequence (285 aa):
MNPATGIYQESDAGLTGLLVEAESNPEQLYMVIFDEMNLAQVEHWFSPFISLLELEKNKRLLQLYHPSVQCEYAYPSEVDIGDNIIFVGTVNFDETTKSFSQRLLDRANVITPRKLSFSEVWNMQQNQVSGRYETTRISKSVFREVWMNSSAGEISDLREEEAALMDLLHEALQKTDSQQGISFRVIRAIANYINNIPCLLDGSTVISRGDAWDIQLKQRVLSKLSGMEATIGTLVGIFHGENYEEGTLTGILQFAHSQRISSFEQSIELLKKKAKELTTHGYAN

Secondary structure (DSSP, 8-state):
--TTT--B---TT-HHHHHHHHHH-TTB-EEEEETTGGGS-HHHHHHHHHHHHTS-GGG-EEE-S-TTS-BTT---SEEE--TTEEEEE----STTSPPPPHHHHTTS----PPPPPHHHHHHHHHT-----------BHHIIIIISS-TT---GGGS-HHHHHHHHHHHHHHHHH-TT----HHHHHHHHHHHHTPPBPTTS-BSS-HHHHHHHHIIIIIGGG--EEHHHHHHHHEEEETTEEEE-HHHHHHHSTTGGGT---HHHHHHHHHHHHHHHHHSEE-